Protein AF-0000000078981930 (afdb_homodimer)

Radius of gyration: 16.52 Å; Cα contacts (8 Å, |Δi|>4): 413; chains: 2; bounding box: 34×45×38 Å

pLDDT: mean 97.03, std 2.25, range [87.69, 98.94]

Secondary structure (DSSP, 8-state):
-EEEEEEEEPTT-HHHHHHHHHHHHHHHHTSGGGEEEEEEEEETTEEEEEEEEEE-S-HHHHHHHH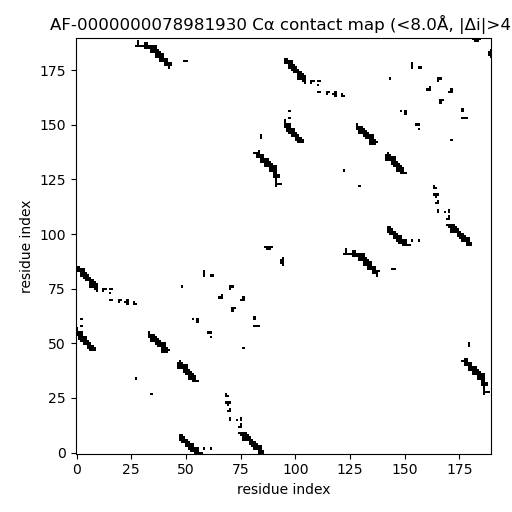HHSTTGGGT-EEEEEEEEE---EETTEE-/-EEEEEEEEPTT-HHHHHHHHHHHHHHHHHSGGGEEEEEEEEETTEEEEEEEEEE-S-HHHHHHHHHHSTTGGGT-EEEEEEEEE---EETTEE-

Sequence (190 aa):
MLFCVTFQDNPGKEHLRQRHMAEHLAFLATQGAAIRGAGPLFEGAQGRGGMWLIEAGTRADVQALVEQDPFWPTGLRKEVTILEWRQVFCDGQPLMLFCVTFQDNPGKEHLRQRHMAEHLAFLATQGAAIRGAGPLFEGAQGRGGMWLIEAGTRADVQALVEQDPFWPTGLRKEVTILEWRQVFCDGQPL

Solvent-accessible surface area (backbone atoms only — not comparable to full-atom values): 9830 Å² total; per-residue (Å²): 89,41,27,46,33,41,37,34,46,35,86,90,36,63,67,54,50,70,73,40,42,69,56,33,52,53,52,53,51,69,55,31,64,36,34,50,28,30,30,44,26,23,57,84,93,40,76,42,35,30,38,36,32,35,52,37,94,43,71,66,57,50,52,53,54,53,65,66,37,63,53,50,85,72,60,32,54,64,44,77,45,78,28,41,38,54,71,43,33,44,51,28,33,77,109,90,40,28,44,34,40,37,34,44,35,87,91,36,64,67,53,51,71,73,41,41,68,59,33,52,54,52,54,51,70,56,31,62,37,34,49,28,30,29,44,26,22,57,83,92,41,76,43,35,30,39,35,33,35,52,38,91,44,70,68,57,50,51,54,54,54,64,65,37,64,53,49,84,71,61,31,55,64,44,76,45,79,29,40,36,54,70,43,32,44,51,26,33,77,109

Structure (mmCIF, N/CA/C/O backbone):
data_AF-0000000078981930-model_v1
#
loop_
_entity.id
_entity.type
_entity.pdbx_description
1 polymer 'YCII-related domain protein'
#
loop_
_atom_site.group_PDB
_atom_site.id
_atom_site.type_symbol
_atom_site.label_atom_id
_atom_site.label_alt_id
_atom_site.label_comp_id
_atom_site.label_asym_id
_atom_site.label_entity_id
_atom_site.label_seq_id
_atom_site.pdbx_PDB_ins_code
_atom_site.Cartn_x
_atom_site.Cartn_y
_atom_site.Cartn_z
_atom_site.occupancy
_atom_site.B_iso_or_equiv
_atom_site.auth_seq_id
_atom_site.auth_comp_id
_atom_site.auth_asym_id
_atom_site.auth_atom_id
_atom_site.pdbx_PDB_model_num
ATOM 1 N N . MET A 1 1 ? 13.758 3.756 -7.363 1 96.69 1 MET A N 1
ATOM 2 C CA . MET A 1 1 ? 12.945 2.695 -6.777 1 96.69 1 MET A CA 1
ATOM 3 C C . MET A 1 1 ? 11.633 3.254 -6.238 1 96.69 1 MET A C 1
ATOM 5 O O . MET A 1 1 ? 11.578 4.406 -5.801 1 96.69 1 MET A O 1
ATOM 9 N N . LEU A 1 2 ? 10.57 2.467 -6.43 1 98.31 2 LEU A N 1
ATOM 10 C CA . LEU A 1 2 ? 9.266 2.85 -5.898 1 98.31 2 LEU A CA 1
ATOM 11 C C . LEU A 1 2 ? 9 2.162 -4.562 1 98.31 2 LEU A C 1
ATOM 13 O O . LEU A 1 2 ? 9.203 0.954 -4.434 1 98.31 2 LEU A O 1
ATOM 17 N N . PHE A 1 3 ? 8.578 2.926 -3.561 1 98.88 3 PHE A N 1
ATOM 18 C CA . PHE A 1 3 ? 8.312 2.395 -2.229 1 98.88 3 PHE A CA 1
ATOM 19 C C . PHE A 1 3 ? 6.84 2.523 -1.874 1 98.88 3 PHE A C 1
ATOM 21 O O . PHE A 1 3 ? 6.211 3.541 -2.176 1 98.88 3 PHE A O 1
ATOM 28 N N . CYS A 1 4 ? 6.289 1.511 -1.296 1 98.94 4 CYS A N 1
ATOM 29 C CA . CYS A 1 4 ? 5.016 1.564 -0.585 1 98.94 4 CYS A CA 1
ATOM 30 C C . CYS A 1 4 ? 5.23 1.886 0.89 1 98.94 4 CYS A C 1
ATOM 32 O O . CYS A 1 4 ? 5.832 1.099 1.62 1 98.94 4 CYS A O 1
ATOM 34 N N . VAL A 1 5 ? 4.773 2.992 1.31 1 98.88 5 VAL A N 1
ATOM 35 C CA . VAL A 1 5 ? 4.867 3.441 2.695 1 98.88 5 VAL A CA 1
ATOM 36 C C . VAL A 1 5 ? 3.479 3.438 3.334 1 98.88 5 VAL A C 1
ATOM 38 O O . VAL A 1 5 ? 2.582 4.16 2.893 1 98.88 5 VAL A O 1
ATOM 41 N N . THR A 1 6 ? 3.295 2.674 4.379 1 98.81 6 THR A N 1
ATOM 42 C CA . THR A 1 6 ? 2.008 2.658 5.066 1 98.81 6 THR A CA 1
ATOM 43 C C . THR A 1 6 ? 2.16 3.127 6.512 1 98.81 6 THR A C 1
ATOM 45 O O . THR A 1 6 ? 3.137 2.781 7.18 1 98.81 6 THR A O 1
ATOM 48 N N . PHE A 1 7 ? 1.22 3.912 6.879 1 98.75 7 PHE A N 1
ATOM 49 C CA . PHE A 1 7 ? 1.15 4.43 8.242 1 98.75 7 PHE A CA 1
ATOM 50 C C . PHE A 1 7 ? -0.047 3.844 8.984 1 98.75 7 PHE A C 1
ATOM 52 O O . PHE A 1 7 ? -1.145 3.76 8.43 1 98.75 7 PHE A O 1
ATOM 59 N N . GLN A 1 8 ? 0.216 3.424 10.156 1 98.38 8 GLN A N 1
ATOM 60 C CA . GLN A 1 8 ? -0.851 3.143 11.117 1 98.38 8 GLN A CA 1
ATOM 61 C C . GLN A 1 8 ? -0.919 4.219 12.195 1 98.38 8 GLN A C 1
ATOM 63 O O . GLN A 1 8 ? 0.098 4.562 12.797 1 98.38 8 GLN A O 1
ATOM 68 N N . ASP A 1 9 ? -2.146 4.684 12.398 1 98.31 9 ASP A N 1
ATOM 69 C CA . ASP A 1 9 ? -2.301 5.746 13.383 1 98.31 9 ASP A CA 1
ATOM 70 C C . ASP A 1 9 ? -2.648 5.172 14.758 1 98.31 9 ASP A C 1
ATOM 72 O O . ASP A 1 9 ? -3.188 4.066 14.859 1 98.31 9 ASP A O 1
ATOM 76 N N . ASN A 1 10 ? -2.312 5.953 15.805 1 97.75 10 ASN A N 1
ATOM 77 C CA . ASN A 1 10 ? -2.723 5.625 17.172 1 97.75 10 ASN A CA 1
ATOM 78 C C . ASN A 1 10 ? -4.215 5.863 17.375 1 97.75 10 ASN A C 1
ATOM 80 O O . ASN A 1 10 ? -4.715 6.961 17.125 1 97.75 10 ASN A O 1
ATOM 84 N N . PRO A 1 11 ? -4.848 4.762 17.844 1 94.5 11 PRO A N 1
ATOM 85 C CA . PRO A 1 11 ? -6.266 4.98 18.156 1 94.5 11 PRO A CA 1
ATOM 86 C C . PRO A 1 11 ? -6.484 6.094 19.172 1 94.5 11 PRO A C 1
ATOM 88 O O . PRO A 1 11 ? -5.699 6.234 20.109 1 94.5 11 PRO A O 1
ATOM 91 N N . GLY A 1 12 ? -7.43 6.941 18.969 1 94.06 12 GLY A N 1
ATOM 92 C CA . GLY A 1 12 ? -7.785 7.977 19.922 1 94.06 12 GLY A CA 1
ATOM 93 C C . GLY A 1 12 ? -7.055 9.289 19.688 1 94.06 12 GLY A C 1
ATOM 94 O O . GLY A 1 12 ? -7.258 10.258 20.422 1 94.06 12 GLY A O 1
ATOM 95 N N . LYS A 1 13 ? -6.18 9.297 18.719 1 96.69 13 LYS A N 1
ATOM 96 C CA . LYS A 1 13 ? -5.383 10.5 18.484 1 96.69 13 LYS A CA 1
ATOM 97 C C . LYS A 1 13 ? -5.855 11.234 17.234 1 96.69 13 LYS A C 1
ATOM 99 O O . LYS A 1 13 ? -5.09 11.969 16.609 1 96.69 13 LYS A O 1
ATOM 104 N N . GLU A 1 14 ? -7.16 11.047 16.844 1 94.19 14 GLU A N 1
ATOM 105 C CA . GLU A 1 14 ? -7.734 11.648 15.641 1 94.19 14 GLU A CA 1
ATOM 106 C C . GLU A 1 14 ? -7.68 13.172 15.711 1 94.19 14 GLU A C 1
ATOM 108 O O . GLU A 1 14 ? -7.559 13.844 14.68 1 94.19 14 GLU A O 1
ATOM 113 N N . HIS A 1 15 ? -7.73 13.695 16.859 1 96.94 15 HIS A N 1
ATOM 114 C CA . HIS A 1 15 ? -7.707 15.141 17.031 1 96.94 15 HIS A CA 1
ATOM 115 C C . HIS A 1 15 ? -6.391 15.734 16.547 1 96.94 15 HIS A C 1
ATOM 117 O O . HIS A 1 15 ? -6.355 16.891 16.094 1 96.94 15 HIS A O 1
ATOM 123 N N . LEU A 1 16 ? -5.266 15.023 16.625 1 97.69 16 LEU A N 1
ATOM 124 C CA . LEU A 1 16 ? -3.973 15.484 16.141 1 97.69 16 LEU A CA 1
ATOM 125 C C . LEU A 1 16 ? -3.98 15.625 14.617 1 97.69 16 LEU A C 1
ATOM 127 O O . LEU A 1 16 ? -3.32 16.5 14.07 1 97.69 16 LEU A O 1
ATOM 131 N N . ARG A 1 17 ? -4.641 14.75 13.93 1 96.56 17 ARG A N 1
ATOM 132 C CA . ARG A 1 17 ? -4.793 14.867 12.484 1 96.56 17 ARG A CA 1
ATOM 133 C C . ARG A 1 17 ? -5.465 16.188 12.109 1 96.56 17 ARG A C 1
ATOM 135 O O . ARG A 1 17 ? -4.992 16.906 11.227 1 96.56 17 ARG A O 1
ATOM 142 N N . GLN A 1 18 ? -6.574 16.516 12.781 1 94.44 18 GLN A N 1
ATOM 143 C CA . GLN A 1 18 ? -7.316 17.734 12.492 1 94.44 18 GLN A CA 1
ATOM 144 C C . GLN A 1 18 ? -6.453 18.969 12.727 1 94.44 18 GLN A C 1
ATOM 146 O O . GLN A 1 18 ? -6.492 19.922 11.938 1 94.44 18 GLN A O 1
ATOM 151 N N . ARG A 1 19 ? -5.672 18.875 13.695 1 97.75 19 ARG A N 1
ATOM 152 C CA . ARG A 1 19 ? -4.855 20.016 14.109 1 97.75 19 ARG A CA 1
ATOM 153 C C . ARG A 1 19 ? -3.734 20.266 13.109 1 97.75 19 ARG A C 1
ATOM 155 O O . ARG A 1 19 ? -3.361 21.422 12.875 1 97.75 19 ARG A O 1
ATOM 162 N N . HIS A 1 20 ? -3.166 19.219 12.539 1 98.31 20 HIS A N 1
ATOM 163 C CA . HIS A 1 20 ? -1.927 19.359 11.781 1 98.31 20 HIS A CA 1
ATOM 164 C C . HIS A 1 20 ? -2.143 19.062 10.305 1 98.31 20 HIS A C 1
ATOM 166 O O . HIS A 1 20 ? -1.181 18.969 9.539 1 98.31 20 HIS A O 1
ATOM 172 N N . MET A 1 21 ? -3.395 18.953 9.859 1 97.75 21 MET A N 1
ATOM 173 C CA . MET A 1 21 ? -3.723 18.531 8.5 1 97.75 21 MET A CA 1
ATOM 174 C C . MET A 1 21 ? -3.203 19.547 7.484 1 97.75 21 MET A C 1
ATOM 176 O O . MET A 1 21 ? -2.58 19.172 6.492 1 97.75 21 MET A O 1
ATOM 180 N N . ALA A 1 22 ? -3.434 20.844 7.777 1 97.81 22 ALA A N 1
ATOM 181 C CA . ALA A 1 22 ? -3.023 21.875 6.828 1 97.81 22 ALA A CA 1
ATOM 182 C C . ALA A 1 22 ? -1.518 21.828 6.59 1 97.81 22 ALA A C 1
ATOM 184 O O . ALA A 1 22 ? -1.063 21.906 5.445 1 97.81 22 ALA A O 1
ATOM 185 N N . GLU A 1 23 ? -0.711 21.703 7.613 1 98.25 23 GLU A N 1
ATOM 186 C CA . GLU A 1 23 ? 0.743 21.625 7.508 1 98.25 23 GLU A CA 1
ATOM 187 C C . GLU A 1 23 ? 1.18 20.344 6.793 1 98.25 23 GLU A C 1
ATOM 189 O O . GLU A 1 23 ? 2.127 20.359 6.004 1 98.25 23 GLU A O 1
ATOM 194 N N . HIS A 1 24 ? 0.539 19.266 7.109 1 98 24 HIS A N 1
ATOM 195 C CA . HIS A 1 24 ? 0.805 17.984 6.469 1 98 24 HIS A CA 1
ATOM 196 C C . HIS A 1 24 ? 0.594 18.062 4.961 1 98 24 HIS A C 1
ATOM 198 O O . HIS A 1 24 ? 1.467 17.672 4.184 1 98 24 HIS A O 1
ATOM 204 N N . LEU A 1 25 ? -0.54 18.656 4.574 1 96.81 25 LEU A N 1
ATOM 205 C CA . LEU A 1 25 ? -0.867 18.766 3.156 1 96.81 25 LEU A CA 1
ATOM 206 C C . LEU A 1 25 ? 0.091 19.719 2.447 1 96.81 25 LEU A C 1
ATOM 208 O O . LEU A 1 25 ? 0.511 19.469 1.318 1 96.81 25 LEU A O 1
ATOM 212 N N . ALA A 1 26 ? 0.412 20.812 3.07 1 96.44 26 ALA A N 1
ATOM 213 C CA . ALA A 1 26 ? 1.373 21.766 2.508 1 96.44 26 ALA A CA 1
ATOM 214 C C . ALA A 1 26 ? 2.732 21.094 2.299 1 96.44 26 ALA A C 1
ATOM 216 O O . ALA A 1 26 ? 3.367 21.281 1.259 1 96.44 26 ALA A O 1
ATOM 217 N N . PHE A 1 27 ? 3.135 20.344 3.314 1 96.94 27 PHE A N 1
ATOM 218 C CA . PHE A 1 27 ? 4.391 19.609 3.236 1 96.94 27 PHE A CA 1
ATOM 219 C C . PHE A 1 27 ? 4.398 18.672 2.035 1 96.94 27 PHE A C 1
ATOM 221 O O . PHE A 1 27 ? 5.34 18.688 1.238 1 96.94 27 PHE A O 1
ATOM 228 N N . LEU A 1 28 ? 3.311 17.875 1.826 1 96.62 28 LEU A N 1
ATOM 229 C CA . LEU A 1 28 ? 3.223 16.938 0.721 1 96.62 28 LEU A CA 1
ATOM 230 C C . LEU A 1 28 ? 3.309 17.656 -0.621 1 96.62 28 LEU A C 1
ATOM 232 O O . LEU A 1 28 ? 3.943 17.156 -1.556 1 96.62 28 LEU A O 1
ATOM 236 N N . ALA A 1 29 ? 2.773 18.828 -0.655 1 94.19 29 ALA A N 1
ATOM 237 C CA . ALA A 1 29 ? 2.75 19.594 -1.897 1 94.19 29 ALA A CA 1
ATOM 238 C C . ALA A 1 29 ? 4.152 20.047 -2.283 1 94.19 29 ALA A C 1
ATOM 240 O O . ALA A 1 29 ? 4.418 20.344 -3.451 1 94.19 29 ALA A O 1
ATOM 241 N N . THR A 1 30 ? 5.082 20.078 -1.372 1 95.25 30 THR A N 1
ATOM 242 C CA . THR A 1 30 ? 6.426 20.578 -1.637 1 95.25 30 THR A CA 1
ATOM 243 C C . THR A 1 30 ? 7.312 19.469 -2.199 1 95.25 30 THR A C 1
ATOM 245 O O . THR A 1 30 ? 8.398 19.75 -2.713 1 95.25 30 THR A O 1
ATOM 248 N N . GLN A 1 31 ? 6.949 18.203 -2.146 1 94.94 31 GLN A N 1
ATOM 249 C CA . GLN A 1 31 ? 7.805 17.062 -2.471 1 94.94 31 GLN A CA 1
ATOM 250 C C . GLN A 1 31 ? 7.82 16.797 -3.973 1 94.94 31 GLN A C 1
ATOM 252 O O . GLN A 1 31 ? 8.672 16.062 -4.469 1 94.94 31 GLN A O 1
ATOM 257 N N . GLY A 1 32 ? 6.922 17.344 -4.668 1 91.56 32 GLY A N 1
ATOM 258 C CA . GLY A 1 32 ? 6.871 17.203 -6.117 1 91.56 32 GLY A CA 1
ATOM 259 C C . GLY A 1 32 ? 6.598 15.789 -6.582 1 91.56 32 GLY A C 1
ATOM 260 O O . GLY A 1 32 ? 5.805 15.07 -5.965 1 91.56 32 GLY A O 1
ATOM 261 N N . ALA A 1 33 ? 7.309 15.469 -7.633 1 88.69 33 ALA A N 1
ATOM 262 C CA . ALA A 1 33 ? 6.961 14.227 -8.32 1 88.69 33 ALA A CA 1
ATOM 263 C C . ALA A 1 33 ? 7.535 13.016 -7.594 1 88.69 33 ALA A C 1
ATOM 265 O O . ALA A 1 33 ? 7.258 11.875 -7.965 1 88.69 33 ALA A O 1
ATOM 266 N N . ALA A 1 34 ? 8.289 13.234 -6.547 1 92.69 34 ALA A N 1
ATOM 267 C CA . ALA A 1 34 ? 8.758 12.109 -5.734 1 92.69 34 ALA A CA 1
ATOM 268 C C . ALA A 1 34 ? 7.594 11.383 -5.07 1 92.69 34 ALA A C 1
ATOM 270 O O . ALA A 1 34 ? 7.652 10.172 -4.859 1 92.69 34 ALA A O 1
ATOM 271 N N . ILE A 1 35 ? 6.574 12.086 -4.754 1 95.62 35 ILE A N 1
ATOM 272 C CA . ILE A 1 35 ? 5.344 11.492 -4.242 1 95.62 35 ILE A CA 1
ATOM 273 C C . ILE A 1 35 ? 4.441 11.094 -5.41 1 95.62 35 ILE A C 1
ATOM 275 O O . ILE A 1 35 ? 3.66 11.906 -5.906 1 95.62 35 ILE A O 1
ATOM 279 N N . ARG A 1 36 ? 4.543 9.891 -5.715 1 97.25 36 ARG A N 1
ATOM 280 C CA . ARG A 1 36 ? 3.754 9.391 -6.832 1 97.25 36 ARG A CA 1
ATOM 281 C C . ARG A 1 36 ? 2.279 9.281 -6.457 1 97.25 36 ARG A C 1
ATOM 283 O O . ARG A 1 36 ? 1.404 9.406 -7.32 1 97.25 36 ARG A O 1
ATOM 290 N N . GLY A 1 37 ? 1.95 9.102 -5.195 1 97.94 37 GLY A N 1
ATOM 291 C CA . GLY A 1 37 ? 0.614 9.055 -4.625 1 97.94 37 GLY A CA 1
ATOM 292 C C . GLY A 1 37 ? 0.609 9.164 -3.109 1 97.94 37 GLY A C 1
ATOM 293 O O . GLY A 1 37 ? 1.533 8.688 -2.447 1 97.94 37 GLY A O 1
ATOM 294 N N . ALA A 1 38 ? -0.392 9.75 -2.582 1 98.56 38 ALA A N 1
ATOM 295 C CA . ALA A 1 38 ? -0.559 9.836 -1.134 1 98.56 38 ALA A CA 1
ATOM 296 C C . ALA A 1 38 ? -2.031 9.977 -0.76 1 98.56 38 ALA A C 1
ATOM 298 O O . ALA A 1 38 ? -2.803 10.609 -1.48 1 98.56 38 ALA A O 1
ATOM 299 N N . GLY A 1 39 ? -2.404 9.461 0.331 1 98.5 39 GLY A N 1
ATOM 300 C CA . GLY A 1 39 ? -3.762 9.602 0.836 1 98.5 39 GLY A CA 1
ATOM 301 C C . GLY A 1 39 ? -4.035 8.742 2.059 1 98.5 39 GLY A C 1
ATOM 302 O O . GLY A 1 39 ? -3.221 7.895 2.422 1 98.5 39 GLY A O 1
ATOM 303 N N . PRO A 1 40 ? -5.137 8.992 2.695 1 98.62 40 PRO A N 1
ATOM 304 C CA . PRO A 1 40 ? -5.504 8.242 3.9 1 98.62 40 PRO A CA 1
ATOM 305 C C .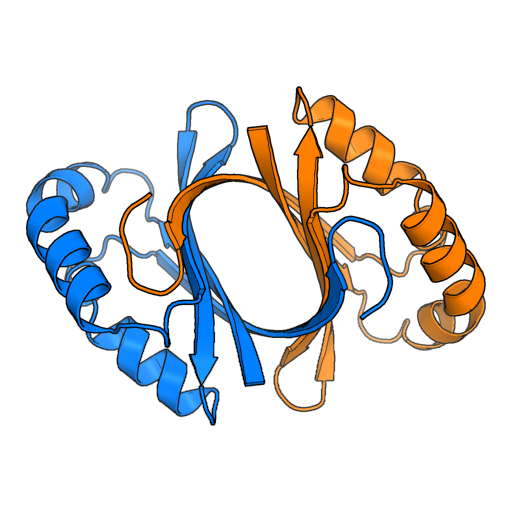 PRO A 1 40 ? -5.988 6.832 3.59 1 98.62 40 PRO A C 1
ATOM 307 O O . PRO A 1 40 ? -6.414 6.555 2.465 1 98.62 40 PRO A O 1
ATOM 310 N N . LEU A 1 41 ? -5.879 5.941 4.602 1 98.69 41 LEU A N 1
ATOM 311 C CA . LEU A 1 41 ? -6.371 4.57 4.566 1 98.69 41 LEU A CA 1
ATOM 312 C C . LEU A 1 41 ? -7.547 4.387 5.52 1 98.69 41 LEU A C 1
ATOM 314 O O . LEU A 1 41 ? -7.535 4.914 6.633 1 98.69 41 LEU A O 1
ATOM 318 N N . PHE A 1 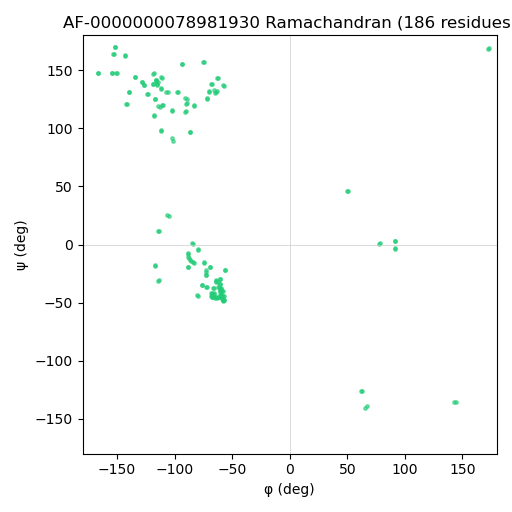42 ? -8.469 3.559 5.059 1 98.19 42 PHE A N 1
ATOM 319 C CA . PHE A 1 42 ? -9.664 3.318 5.859 1 98.19 42 PHE A CA 1
ATOM 320 C C . PHE A 1 42 ? -9.984 1.829 5.922 1 98.19 42 PHE A C 1
ATOM 322 O O . PHE A 1 42 ? -9.805 1.108 4.938 1 98.19 42 PHE A O 1
ATOM 329 N N . GLU A 1 43 ? -10.492 1.354 7.062 1 96.69 43 GLU A N 1
ATOM 330 C CA . GLU A 1 43 ? -11.211 0.098 7.25 1 96.69 43 GLU A CA 1
ATOM 331 C C . GLU A 1 43 ? -12.68 0.346 7.574 1 96.69 43 GLU A C 1
ATOM 333 O O . GLU A 1 43 ? -13.031 0.609 8.727 1 96.69 43 GLU A O 1
ATOM 338 N N . GLY A 1 44 ? -13.461 0.218 6.492 1 93.81 44 GLY A N 1
ATOM 339 C CA . GLY A 1 44 ? -14.797 0.765 6.641 1 93.81 44 GLY A CA 1
ATOM 340 C C . GLY A 1 44 ? -14.805 2.26 6.902 1 93.81 44 GLY A C 1
ATOM 341 O O . GLY A 1 44 ? -14.203 3.029 6.156 1 93.81 44 GLY A O 1
ATOM 342 N N . ALA A 1 45 ? -15.484 2.703 8 1 94 45 ALA A N 1
ATOM 343 C CA . ALA A 1 45 ? -15.578 4.121 8.336 1 94 45 ALA A CA 1
ATOM 344 C C . ALA A 1 45 ? -14.406 4.562 9.195 1 94 45 ALA A C 1
ATOM 346 O O . ALA A 1 45 ? -14.211 5.758 9.438 1 94 45 ALA A O 1
ATOM 347 N N . GLN A 1 46 ? -13.68 3.594 9.586 1 95.12 46 GLN A N 1
ATOM 348 C CA . GLN A 1 46 ? -12.602 3.904 10.516 1 95.12 46 GLN A CA 1
ATOM 349 C C . GLN A 1 46 ? -11.312 4.254 9.781 1 95.12 46 GLN A C 1
ATOM 351 O O . GLN A 1 46 ? -10.805 3.451 8.992 1 95.12 46 GLN A O 1
ATOM 356 N N . GLY A 1 47 ? -10.773 5.406 10.094 1 97.12 47 GLY A N 1
ATOM 357 C CA . GLY A 1 47 ? -9.445 5.742 9.609 1 97.12 47 GLY A CA 1
ATOM 358 C C . GLY A 1 47 ? -8.352 4.879 10.211 1 97.12 47 GLY A C 1
ATOM 359 O O . GLY A 1 47 ? -8.359 4.613 11.414 1 97.12 47 GLY A O 1
ATOM 360 N N . ARG A 1 48 ? -7.441 4.48 9.391 1 97.44 48 ARG A N 1
ATOM 361 C CA . ARG A 1 48 ? -6.406 3.574 9.875 1 97.44 48 ARG A CA 1
ATOM 362 C C . ARG A 1 48 ? -5.027 4.219 9.789 1 97.44 48 ARG A C 1
ATOM 364 O O . ARG A 1 48 ? -4.074 3.74 10.406 1 97.44 48 ARG A O 1
ATOM 371 N N . GLY A 1 49 ? -4.875 5.285 9.008 1 98.19 49 GLY A N 1
ATOM 372 C CA . GLY A 1 49 ? -3.596 5.91 8.703 1 98.19 49 GLY A CA 1
ATOM 373 C C . GLY A 1 49 ? -3.502 6.418 7.273 1 98.19 49 GLY A C 1
ATOM 374 O O . GLY A 1 49 ? -4.398 7.121 6.801 1 98.19 49 GLY A O 1
ATOM 375 N N . GLY A 1 50 ? -2.367 6.137 6.668 1 98.69 50 GLY A N 1
ATOM 376 C CA . GLY A 1 50 ? -2.16 6.609 5.305 1 98.69 50 GLY A CA 1
ATOM 377 C C . GLY A 1 50 ? -1.221 5.727 4.504 1 98.69 50 GLY A C 1
ATOM 378 O O . GLY A 1 50 ? -0.632 4.789 5.043 1 98.69 50 GLY A O 1
ATOM 379 N N . MET A 1 51 ? -1.197 6.016 3.297 1 98.88 51 MET A N 1
ATOM 380 C CA . MET A 1 51 ? -0.278 5.336 2.387 1 98.88 51 MET A CA 1
ATOM 381 C C . MET A 1 51 ? 0.319 6.316 1.385 1 98.88 51 MET A C 1
ATOM 383 O O . MET A 1 51 ? -0.39 7.168 0.843 1 98.88 51 MET A O 1
ATOM 387 N N . TRP A 1 52 ? 1.626 6.242 1.264 1 98.75 52 TRP A N 1
ATOM 388 C CA . TRP A 1 52 ? 2.342 6.973 0.224 1 98.75 52 TRP A CA 1
ATOM 389 C C . TRP A 1 52 ? 3.018 6.016 -0.75 1 98.75 52 TRP A C 1
ATOM 391 O O . TRP A 1 52 ? 3.469 4.938 -0.357 1 98.75 52 TRP A O 1
ATOM 401 N N . LEU A 1 53 ? 3.018 6.32 -1.97 1 98.75 53 LEU A N 1
ATOM 402 C C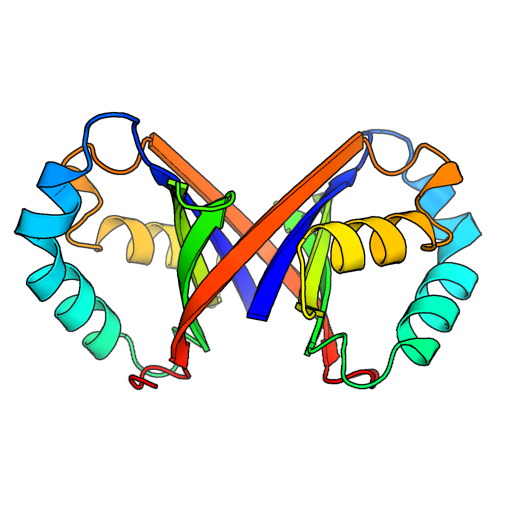A . LEU A 1 53 ? 3.918 5.789 -2.986 1 98.75 53 LEU A CA 1
ATOM 403 C C . LEU A 1 53 ? 5.02 6.793 -3.311 1 98.75 53 LEU A C 1
ATOM 405 O O . LEU A 1 53 ? 4.75 7.867 -3.85 1 98.75 53 LEU A O 1
ATOM 409 N N . ILE A 1 54 ? 6.242 6.367 -2.982 1 98.5 54 ILE A N 1
ATOM 410 C CA . ILE A 1 54 ? 7.34 7.324 -3.062 1 98.5 54 ILE A CA 1
ATOM 411 C C . ILE A 1 54 ? 8.438 6.781 -3.977 1 98.5 54 ILE A C 1
ATOM 413 O O . ILE A 1 54 ? 8.867 5.637 -3.822 1 98.5 54 ILE A O 1
ATOM 417 N N . GLU A 1 55 ? 8.867 7.559 -4.914 1 97.88 55 GLU A N 1
ATOM 418 C CA . GLU A 1 55 ? 10.062 7.273 -5.691 1 97.88 55 GLU A CA 1
ATOM 419 C C . GLU A 1 55 ? 11.305 7.859 -5.027 1 97.88 55 GLU A C 1
ATOM 421 O O . GLU A 1 55 ? 11.375 9.062 -4.777 1 97.88 55 GLU A O 1
ATOM 426 N N . ALA A 1 56 ? 12.273 7.043 -4.707 1 97.88 56 ALA A N 1
ATOM 427 C CA . ALA A 1 56 ? 13.5 7.477 -4.035 1 97.88 56 ALA A CA 1
ATOM 428 C C . ALA A 1 56 ? 14.664 6.547 -4.363 1 97.88 56 ALA A C 1
ATOM 430 O O . ALA A 1 56 ? 14.461 5.441 -4.871 1 97.88 56 ALA A O 1
ATOM 431 N N . GLY A 1 57 ? 15.859 7.012 -4.09 1 97.62 57 GLY A N 1
ATOM 432 C CA . GLY A 1 57 ? 17.047 6.219 -4.359 1 97.62 57 GLY A CA 1
ATOM 433 C C . GLY A 1 57 ? 17.266 5.117 -3.338 1 97.62 57 GLY A C 1
ATOM 434 O O . GLY A 1 57 ? 17.812 4.062 -3.666 1 97.62 57 GLY A O 1
ATOM 435 N N . THR A 1 58 ? 16.906 5.398 -2.051 1 97.75 58 THR A N 1
ATOM 436 C CA . THR A 1 58 ? 17.125 4.434 -0.982 1 97.75 58 THR A CA 1
ATOM 437 C C . THR A 1 58 ? 15.984 4.461 0.023 1 97.75 58 THR A C 1
ATOM 439 O O . THR A 1 58 ? 15.219 5.426 0.068 1 97.75 58 THR A O 1
ATOM 442 N N . ARG A 1 59 ? 15.945 3.393 0.792 1 98 59 ARG A N 1
ATOM 443 C CA . ARG A 1 59 ? 15 3.357 1.897 1 98 59 ARG A CA 1
ATOM 444 C C . ARG A 1 59 ? 15.258 4.488 2.885 1 98 59 ARG A C 1
ATOM 446 O O . ARG A 1 59 ? 14.32 5.051 3.457 1 98 59 ARG A O 1
ATOM 453 N N . ALA A 1 60 ? 16.547 4.746 3.119 1 98.19 60 ALA A N 1
ATOM 454 C CA . ALA A 1 60 ? 16.938 5.809 4.043 1 98.19 60 ALA A CA 1
ATOM 455 C C . ALA A 1 60 ? 16.391 7.156 3.584 1 98.19 60 ALA A C 1
ATOM 457 O O . ALA A 1 60 ? 15.984 7.98 4.406 1 98.19 60 ALA A O 1
ATOM 458 N N . ASP A 1 61 ? 16.375 7.422 2.285 1 98.06 61 ASP A N 1
ATOM 459 C CA . ASP A 1 61 ? 15.789 8.648 1.741 1 98.06 61 ASP A CA 1
ATOM 460 C C . ASP A 1 61 ? 14.305 8.75 2.09 1 98.06 61 ASP A C 1
ATOM 462 O O . ASP A 1 61 ? 13.82 9.82 2.461 1 98.06 61 ASP A O 1
ATOM 466 N N . VAL A 1 62 ? 13.578 7.668 2.02 1 98.5 62 VAL A N 1
ATOM 467 C CA . VAL A 1 62 ? 12.148 7.629 2.322 1 98.5 62 VAL A CA 1
ATOM 468 C C . VAL A 1 62 ? 11.93 7.875 3.812 1 98.5 62 VAL A C 1
ATOM 470 O O . VAL A 1 62 ? 11.055 8.656 4.195 1 98.5 62 VAL A O 1
ATOM 473 N N . GLN A 1 63 ? 12.734 7.215 4.605 1 98.31 63 GLN A N 1
ATOM 474 C CA . GLN A 1 63 ? 12.633 7.414 6.047 1 98.31 63 GLN A CA 1
ATOM 475 C C . GLN A 1 63 ? 12.828 8.883 6.418 1 98.31 63 GLN A C 1
ATOM 477 O O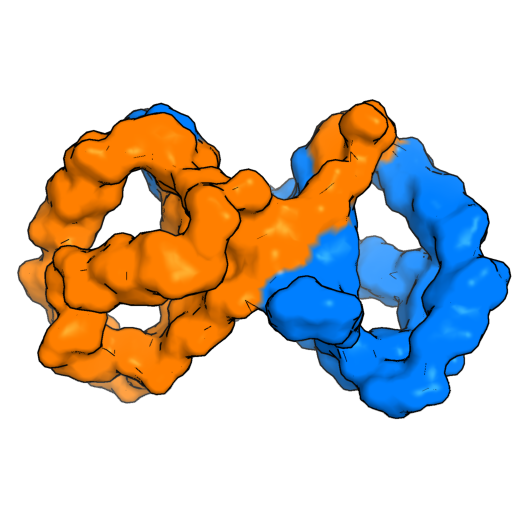 . GLN A 1 63 ? 12.086 9.422 7.242 1 98.31 63 GLN A O 1
ATOM 482 N N . ALA A 1 64 ? 13.828 9.484 5.797 1 98 64 ALA A N 1
ATOM 483 C CA . ALA A 1 64 ? 14.094 10.898 6.059 1 98 64 ALA A CA 1
ATOM 484 C C . ALA A 1 64 ? 12.891 11.75 5.684 1 98 64 ALA A C 1
ATOM 486 O O . ALA A 1 64 ? 12.516 12.672 6.422 1 98 64 ALA A O 1
ATOM 487 N N . LEU A 1 65 ? 12.297 11.477 4.582 1 97.81 65 LEU A N 1
ATOM 488 C CA . LEU A 1 65 ? 11.117 12.203 4.133 1 97.81 65 LEU A CA 1
ATOM 489 C C . LEU A 1 65 ? 9.961 12.016 5.117 1 97.81 65 LEU A C 1
ATOM 491 O O . LEU A 1 65 ? 9.289 12.984 5.48 1 97.81 65 LEU A O 1
ATOM 495 N N . VAL A 1 66 ? 9.703 10.812 5.582 1 98.31 66 VAL A N 1
ATOM 496 C CA . VAL A 1 66 ? 8.641 10.484 6.527 1 98.31 66 VAL A CA 1
ATOM 497 C C . VAL A 1 66 ? 8.82 11.289 7.809 1 98.31 66 VAL A C 1
ATOM 499 O O . VAL A 1 66 ? 7.852 11.836 8.344 1 98.31 66 VAL A O 1
ATOM 502 N N . GLU A 1 67 ? 10.055 11.391 8.188 1 98.12 67 GLU A N 1
ATOM 503 C CA . GLU A 1 67 ? 10.344 12.039 9.461 1 98.12 67 GLU A CA 1
ATOM 504 C C . GLU A 1 67 ? 10.18 13.555 9.359 1 98.12 67 GLU A C 1
ATOM 506 O O . GLU A 1 67 ? 10.109 14.25 10.383 1 98.12 67 GLU A O 1
ATOM 511 N N . GLN A 1 68 ? 10.133 14.055 8.188 1 97.88 68 GLN A N 1
ATOM 512 C CA . GLN A 1 68 ? 9.953 15.484 7.973 1 97.88 68 GLN A CA 1
ATOM 513 C C . GLN A 1 68 ? 8.469 15.852 7.926 1 97.88 68 GLN A C 1
ATOM 515 O O . GLN A 1 68 ? 8.117 17.031 7.973 1 97.88 68 GLN A O 1
ATOM 520 N N . ASP A 1 69 ? 7.559 14.867 7.836 1 98.12 69 ASP A N 1
ATOM 521 C CA . ASP A 1 69 ? 6.117 15.094 7.816 1 98.12 69 ASP A CA 1
ATOM 522 C C . ASP A 1 69 ? 5.641 15.711 9.133 1 98.12 69 ASP A C 1
ATOM 524 O O . ASP A 1 69 ? 5.895 15.164 10.211 1 98.12 69 ASP A O 1
ATOM 528 N N . PRO A 1 70 ? 4.871 16.766 9.055 1 98.56 70 PRO A N 1
ATOM 529 C CA . PRO A 1 70 ? 4.363 17.438 10.25 1 98.56 70 PRO A CA 1
ATOM 530 C C . PRO A 1 70 ? 3.59 16.5 11.172 1 98.56 70 PRO A C 1
ATOM 532 O O . PRO A 1 70 ? 3.463 16.766 12.367 1 98.56 70 PRO A O 1
ATOM 535 N N . PHE A 1 71 ? 3.039 15.367 10.727 1 98.69 71 PHE A N 1
ATOM 536 C CA . PHE A 1 71 ? 2.342 14.383 11.547 1 98.69 71 PHE A CA 1
ATOM 537 C C . PHE A 1 71 ? 3.326 13.594 12.398 1 98.69 71 PHE A C 1
ATOM 539 O O . PHE A 1 71 ? 2.957 13.062 13.453 1 98.69 71 PHE A O 1
ATOM 546 N N . TRP A 1 72 ? 4.57 13.508 12.055 1 98.19 72 TRP A N 1
ATOM 547 C CA . TRP A 1 72 ? 5.516 12.523 12.578 1 98.19 72 TRP A CA 1
ATOM 548 C C . TRP A 1 72 ? 5.809 12.789 14.055 1 98.19 72 TRP A C 1
ATOM 550 O O . TRP A 1 72 ? 5.715 11.875 14.883 1 98.19 72 TRP A O 1
ATOM 560 N N . PRO A 1 73 ? 6.031 14.078 14.438 1 97.88 73 PRO A N 1
ATOM 561 C CA . PRO A 1 73 ? 6.418 14.305 15.836 1 97.88 73 PRO A CA 1
ATOM 562 C C . PRO A 1 73 ? 5.219 14.375 16.781 1 97.88 73 PRO A C 1
ATOM 564 O O . PRO A 1 73 ? 5.391 14.516 17.984 1 97.88 73 PRO A O 1
ATOM 567 N N . THR A 1 74 ? 4.02 14.227 16.344 1 98.19 74 THR A N 1
ATOM 568 C CA . THR A 1 74 ? 2.842 14.562 17.141 1 98.19 74 THR A CA 1
ATOM 569 C C . THR A 1 74 ? 2.398 13.375 17.984 1 98.19 74 THR A C 1
ATOM 571 O O . THR A 1 74 ? 1.646 13.531 18.953 1 98.19 74 THR A O 1
ATOM 574 N N . GLY A 1 75 ? 2.85 12.156 17.594 1 97.5 75 GLY A N 1
ATOM 575 C CA . GLY A 1 75 ? 2.35 10.945 18.219 1 97.5 75 GLY A CA 1
ATOM 576 C C . GLY A 1 75 ? 1.15 10.352 17.5 1 97.5 75 GLY A C 1
ATOM 577 O O . GLY A 1 75 ? 0.622 9.32 17.922 1 97.5 75 GLY A O 1
ATOM 578 N N . LEU A 1 76 ? 0.756 10.914 16.438 1 98.56 76 LEU A N 1
ATOM 579 C CA . LEU A 1 76 ? -0.357 10.414 15.641 1 98.56 76 LEU A CA 1
ATOM 580 C C . LEU A 1 76 ? -0.028 9.047 15.047 1 98.56 76 LEU A C 1
ATOM 582 O O . LEU A 1 76 ? -0.859 8.141 15.07 1 98.56 76 LEU A O 1
ATOM 586 N N . ARG A 1 77 ? 1.158 9 14.523 1 98.44 77 ARG A N 1
ATOM 587 C CA . ARG A 1 77 ? 1.568 7.777 13.844 1 98.44 77 ARG A CA 1
ATOM 588 C C . ARG A 1 77 ? 2.09 6.746 14.836 1 98.44 77 ARG A C 1
ATOM 590 O O . ARG A 1 77 ? 3.043 7.012 15.57 1 98.44 77 ARG A O 1
ATOM 597 N N . LYS A 1 78 ? 1.434 5.664 14.828 1 98.12 78 LYS A N 1
ATOM 598 C CA . LYS A 1 78 ? 1.842 4.555 15.68 1 98.12 78 LYS A CA 1
ATOM 599 C C . LYS A 1 78 ? 3 3.777 15.062 1 98.12 78 LYS A C 1
ATOM 601 O O . LYS A 1 78 ? 3.93 3.371 15.758 1 98.12 78 LYS A O 1
ATOM 606 N N . GLU A 1 79 ? 2.893 3.533 13.805 1 97.88 79 GLU A N 1
ATOM 607 C CA . GLU A 1 79 ? 3.855 2.713 13.078 1 97.88 79 GLU A CA 1
ATOM 608 C C . GLU A 1 79 ? 3.951 3.143 11.609 1 97.88 79 GLU A C 1
ATOM 610 O O . GLU A 1 79 ? 2.98 3.646 11.047 1 97.88 79 GLU A O 1
ATOM 615 N N . VAL A 1 80 ? 5.188 2.971 11.078 1 98.69 80 VAL A N 1
ATOM 616 C CA . VAL A 1 80 ? 5.391 3.15 9.648 1 98.69 80 VAL A CA 1
ATOM 617 C C . VAL A 1 80 ? 6.062 1.911 9.062 1 98.69 80 VAL A C 1
ATOM 619 O O . VAL A 1 80 ? 6.941 1.315 9.688 1 98.69 80 VAL A O 1
ATOM 622 N N . THR A 1 81 ? 5.613 1.473 7.934 1 98.62 81 THR A N 1
ATOM 623 C CA . THR A 1 81 ? 6.25 0.412 7.156 1 98.62 81 THR A CA 1
ATOM 624 C C . THR A 1 81 ? 6.711 0.937 5.801 1 98.62 81 THR A C 1
ATOM 626 O O . THR A 1 81 ? 5.934 1.557 5.07 1 98.62 81 THR A O 1
ATOM 629 N N . ILE A 1 82 ? 8 0.726 5.543 1 98.81 82 ILE A N 1
ATOM 630 C CA . ILE A 1 82 ? 8.602 1.156 4.285 1 98.81 82 ILE A CA 1
ATOM 631 C C . ILE A 1 82 ? 9.117 -0.058 3.516 1 98.81 82 ILE A C 1
ATOM 633 O O . ILE A 1 82 ? 10.094 -0.693 3.928 1 98.81 82 ILE A O 1
ATOM 637 N N . LEU A 1 83 ? 8.477 -0.363 2.414 1 98.81 83 LEU A N 1
ATOM 638 C CA . LEU A 1 83 ? 8.883 -1.496 1.591 1 98.81 83 LEU A CA 1
ATOM 639 C C . LEU A 1 83 ? 9.062 -1.074 0.137 1 98.81 83 LEU A C 1
ATOM 641 O O . LEU A 1 83 ? 8.281 -0.28 -0.386 1 98.81 83 LEU A O 1
ATOM 645 N N . GLU A 1 84 ? 10.117 -1.639 -0.467 1 98.88 84 GLU A N 1
ATOM 646 C CA . GLU A 1 84 ? 10.266 -1.446 -1.907 1 98.88 84 GLU A CA 1
ATOM 647 C C . GLU A 1 84 ? 9.195 -2.215 -2.68 1 98.88 84 GLU A C 1
ATOM 649 O O . GLU A 1 84 ? 8.938 -3.385 -2.393 1 98.88 84 GLU A O 1
ATOM 654 N N . TRP A 1 85 ? 8.602 -1.54 -3.576 1 98.88 85 TRP A N 1
ATOM 655 C CA . TRP A 1 85 ? 7.57 -2.143 -4.414 1 98.88 85 TRP A CA 1
ATOM 656 C C . TRP A 1 85 ? 8.023 -2.211 -5.871 1 98.88 85 TRP A C 1
ATOM 658 O O . TRP A 1 85 ? 8.312 -1.184 -6.484 1 98.88 85 TRP A O 1
ATOM 668 N N . ARG A 1 86 ? 8.102 -3.434 -6.391 1 98.31 86 ARG A N 1
ATOM 669 C CA . ARG A 1 86 ? 8.438 -3.627 -7.797 1 98.31 86 ARG A CA 1
ATOM 670 C C . ARG A 1 86 ? 7.191 -3.936 -8.617 1 98.31 86 ARG A C 1
ATOM 672 O O . ARG A 1 86 ? 6.84 -5.102 -8.812 1 98.31 86 ARG A O 1
ATOM 679 N N . GLN A 1 87 ? 6.625 -2.832 -9.125 1 98 87 GLN A N 1
ATOM 680 C CA . GLN A 1 87 ? 5.383 -2.975 -9.875 1 98 87 GLN A CA 1
ATOM 681 C C . GLN A 1 87 ? 5.609 -3.754 -11.164 1 98 87 GLN A C 1
ATOM 683 O O . GLN A 1 87 ? 6.508 -3.43 -11.945 1 98 87 GLN A O 1
ATOM 688 N N . VAL A 1 88 ? 4.715 -4.711 -11.359 1 97.19 88 VAL A N 1
ATOM 689 C CA . VAL A 1 88 ? 4.828 -5.559 -12.547 1 97.19 88 VAL A CA 1
ATOM 690 C C . VAL A 1 88 ? 3.629 -5.328 -13.461 1 97.19 88 VAL A C 1
ATOM 692 O O . VAL A 1 88 ? 3.73 -5.492 -14.68 1 97.19 88 VAL A O 1
ATOM 695 N N . PHE A 1 89 ? 2.486 -5.008 -12.93 1 96.69 89 PHE A N 1
ATOM 696 C CA . PHE A 1 89 ? 1.28 -4.723 -13.695 1 96.69 89 PHE A CA 1
ATOM 697 C C . PHE A 1 89 ? 0.81 -3.293 -13.461 1 96.69 89 PHE A C 1
ATOM 699 O O . PHE A 1 89 ? 0.89 -2.785 -12.344 1 96.69 89 PHE A O 1
ATOM 706 N N . CYS A 1 90 ? 0.239 -2.713 -14.453 1 95 90 CYS A N 1
ATOM 707 C CA . CYS A 1 90 ? -0.427 -1.415 -14.422 1 95 90 CYS A CA 1
ATOM 708 C C . CYS A 1 90 ? -1.669 -1.418 -15.305 1 95 90 CYS A C 1
ATOM 710 O O . CYS A 1 90 ? -1.574 -1.624 -16.516 1 95 90 CYS A O 1
ATOM 712 N N . ASP A 1 91 ? -2.764 -1.148 -14.719 1 92.94 91 ASP A N 1
ATOM 713 C CA . ASP A 1 91 ? -4.07 -1.142 -15.367 1 92.94 91 ASP A CA 1
ATOM 714 C C . ASP A 1 91 ? -4.293 -2.428 -16.156 1 92.94 91 ASP A C 1
ATOM 716 O O . ASP A 1 91 ? -4.664 -2.385 -17.344 1 92.94 91 ASP A O 1
ATOM 720 N N . GLY A 1 92 ? -3.957 -3.443 -15.469 1 87.69 92 GLY A N 1
ATOM 721 C CA . GLY A 1 92 ? -4.223 -4.766 -16.016 1 87.69 92 GLY A CA 1
ATOM 722 C C . GLY A 1 92 ? -3.207 -5.191 -17.062 1 87.69 92 GLY A C 1
ATOM 723 O O . GLY A 1 92 ? -3.336 -6.266 -17.656 1 87.69 92 GLY A O 1
ATOM 724 N N . GLN A 1 93 ? -2.256 -4.398 -17.328 1 92.81 93 GLN A N 1
ATOM 725 C CA . GLN A 1 93 ? -1.236 -4.719 -18.328 1 92.81 93 GLN A CA 1
ATOM 726 C C . GLN A 1 93 ? 0.14 -4.844 -17.672 1 92.81 93 GLN A C 1
ATOM 728 O O . GLN A 1 93 ? 0.482 -4.078 -16.781 1 92.81 93 GLN A O 1
ATOM 733 N N . PRO A 1 94 ? 0.888 -5.863 -18.188 1 93.06 94 PRO A N 1
ATOM 734 C CA . PRO A 1 94 ? 2.264 -5.93 -17.688 1 93.06 94 PRO A CA 1
ATOM 735 C C . PRO A 1 94 ? 3.086 -4.699 -18.047 1 93.06 94 PRO A C 1
ATOM 737 O O . PRO A 1 94 ? 2.902 -4.125 -19.125 1 93.06 94 PRO A O 1
ATOM 740 N N . LEU A 1 95 ? 3.961 -4.297 -17.109 1 90.38 95 LEU A N 1
ATOM 741 C CA . LEU A 1 95 ? 4.848 -3.172 -17.391 1 90.38 95 LEU A CA 1
ATOM 742 C C . LEU A 1 95 ? 6.043 -3.619 -18.219 1 90.38 95 LEU A C 1
ATOM 744 O O . LEU A 1 95 ? 6.484 -4.766 -18.125 1 90.38 95 LEU A O 1
ATOM 748 N N . MET B 1 1 ? -14.188 2.562 -5.645 1 96.62 1 MET B N 1
ATOM 749 C CA . MET B 1 1 ? -13.242 2.781 -4.559 1 96.62 1 MET B CA 1
ATOM 750 C C . MET B 1 1 ? -11.906 2.1 -4.852 1 96.62 1 MET B C 1
ATOM 752 O O . MET B 1 1 ? -11.867 1.068 -5.527 1 96.62 1 MET B O 1
ATOM 756 N N . LEU B 1 2 ? -10.828 2.789 -4.473 1 98.31 2 LEU B N 1
ATOM 757 C CA . LEU B 1 2 ? -9.5 2.219 -4.641 1 98.31 2 LEU B CA 1
ATOM 758 C C . LEU B 1 2 ? -9.008 1.584 -3.34 1 98.31 2 LEU B C 1
ATOM 760 O O . LEU B 1 2 ? -9.109 2.193 -2.273 1 98.31 2 LEU B O 1
ATOM 764 N N . PHE B 1 3 ? -8.523 0.365 -3.412 1 98.88 3 PHE B N 1
ATOM 765 C CA . PHE B 1 3 ? -8.055 -0.361 -2.238 1 98.88 3 PHE B CA 1
ATOM 766 C C . PHE B 1 3 ? -6.559 -0.625 -2.326 1 98.88 3 PHE B C 1
ATOM 768 O O . PHE B 1 3 ? -6.039 -0.951 -3.396 1 98.88 3 PHE B O 1
ATOM 775 N N . CYS B 1 4 ? -5.867 -0.453 -1.247 1 98.94 4 CYS B N 1
ATOM 776 C CA . CYS B 1 4 ? -4.52 -0.968 -1.04 1 98.94 4 CYS B CA 1
ATOM 777 C C . CYS B 1 4 ? -4.555 -2.352 -0.403 1 98.94 4 CYS B C 1
ATOM 779 O O . CYS B 1 4 ? -5 -2.504 0.735 1 98.94 4 CYS B O 1
ATOM 781 N N . VAL B 1 5 ? -4.121 -3.314 -1.106 1 98.94 5 VAL B N 1
ATOM 782 C CA . VAL B 1 5 ? -4.055 -4.695 -0.638 1 98.94 5 VAL B CA 1
ATOM 783 C C . VAL B 1 5 ? -2.598 -5.105 -0.439 1 98.94 5 VAL B C 1
ATOM 785 O O . VAL B 1 5 ? -1.815 -5.121 -1.393 1 98.94 5 VAL B O 1
ATOM 788 N N . THR B 1 6 ? -2.236 -5.473 0.768 1 98.81 6 THR B N 1
ATOM 789 C CA . THR B 1 6 ? -0.871 -5.922 1.017 1 98.81 6 THR B CA 1
ATOM 790 C C . THR B 1 6 ? -0.861 -7.363 1.514 1 98.81 6 THR B C 1
ATOM 792 O O . THR B 1 6 ? -1.716 -7.758 2.311 1 98.81 6 THR B O 1
ATOM 795 N N . PHE B 1 7 ? 0.075 -8.062 0.986 1 98.75 7 PHE B N 1
ATOM 796 C CA . PHE B 1 7 ? 0.292 -9.453 1.368 1 98.75 7 PHE B CA 1
ATOM 797 C C . PHE B 1 7 ? 1.611 -9.609 2.113 1 98.75 7 PHE B C 1
ATOM 799 O O . PHE B 1 7 ? 2.629 -9.039 1.712 1 98.75 7 PHE B O 1
ATOM 806 N N . GLN B 1 8 ? 1.538 -10.32 3.16 1 98.38 8 GLN B N 1
ATOM 807 C CA . GLN B 1 8 ? 2.738 -10.844 3.805 1 98.38 8 GLN B CA 1
ATOM 808 C C . GLN B 1 8 ? 2.877 -12.344 3.576 1 98.38 8 GLN B C 1
ATOM 810 O O . GLN B 1 8 ? 1.927 -13.102 3.789 1 98.38 8 GLN B O 1
ATOM 815 N N . ASP B 1 9 ? 4.086 -12.695 3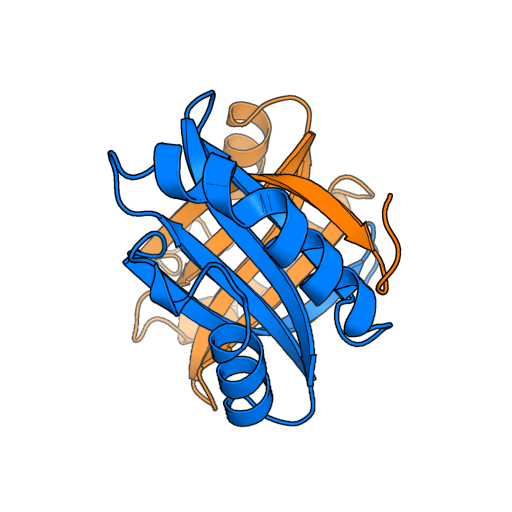.168 1 98.38 9 ASP B N 1
ATOM 816 C CA . ASP B 1 9 ? 4.301 -14.117 2.883 1 98.38 9 ASP B CA 1
ATOM 817 C C . ASP B 1 9 ? 4.863 -14.844 4.102 1 98.38 9 ASP B C 1
ATOM 819 O O . ASP B 1 9 ? 5.488 -14.227 4.965 1 98.38 9 ASP B O 1
ATOM 823 N N . ASN B 1 10 ? 4.609 -16.172 4.137 1 97.75 10 ASN B N 1
ATOM 824 C CA . ASN B 1 10 ? 5.223 -17.031 5.145 1 97.75 10 ASN B CA 1
ATOM 825 C C . ASN B 1 10 ? 6.711 -17.234 4.879 1 97.75 10 ASN B C 1
ATOM 827 O O . ASN B 1 10 ? 7.098 -17.656 3.787 1 97.75 10 ASN B O 1
ATO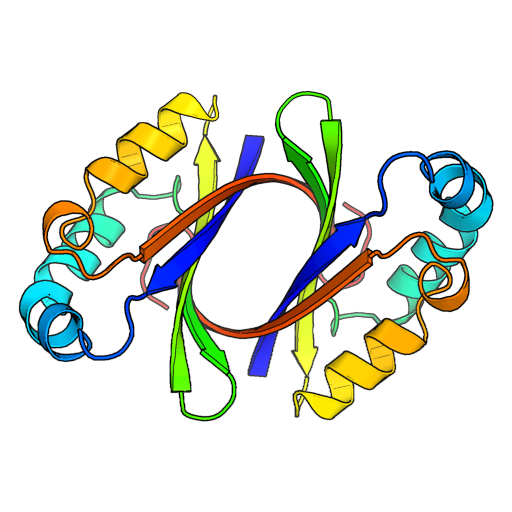M 831 N N . PRO B 1 11 ? 7.461 -16.906 5.961 1 94.56 11 PRO B N 1
ATOM 832 C CA . PRO B 1 11 ? 8.891 -17.172 5.777 1 94.56 11 PRO B CA 1
ATOM 833 C C . PRO B 1 11 ? 9.172 -18.641 5.461 1 94.56 11 PRO B C 1
ATOM 835 O O . PRO B 1 11 ? 8.508 -19.531 6.004 1 94.56 11 PRO B O 1
ATOM 838 N N . GLY B 1 12 ? 10.031 -18.922 4.539 1 94.19 12 GLY B N 1
ATOM 839 C CA . GLY B 1 12 ? 10.445 -20.281 4.23 1 94.19 12 GLY B CA 1
ATOM 840 C C . GLY B 1 12 ? 9.609 -20.922 3.145 1 94.19 12 GLY B C 1
ATOM 841 O O . GLY B 1 12 ? 9.844 -22.078 2.773 1 94.19 12 GLY B O 1
ATOM 842 N N . LYS B 1 13 ? 8.602 -20.234 2.688 1 96.75 13 LYS B N 1
ATOM 843 C CA . LYS B 1 13 ? 7.707 -20.812 1.696 1 96.75 13 LYS B CA 1
ATOM 844 C C . LYS B 1 13 ? 7.961 -20.234 0.311 1 96.75 13 LYS B C 1
ATOM 846 O O . LYS B 1 13 ? 7.07 -20.234 -0.542 1 96.75 13 LYS B O 1
ATOM 851 N N . GLU B 1 14 ? 9.211 -19.719 0.057 1 94.25 14 GLU B N 1
ATOM 852 C CA . GLU B 1 14 ? 9.578 -19.078 -1.204 1 94.25 14 GLU B CA 1
ATOM 853 C C . GLU B 1 14 ? 9.43 -20.047 -2.373 1 94.25 14 GLU B C 1
ATOM 855 O O . GLU B 1 14 ? 9.133 -19.625 -3.496 1 94.25 14 GLU B O 1
ATOM 860 N N . HIS B 1 15 ? 9.609 -21.266 -2.115 1 97 15 HIS B N 1
ATOM 861 C CA . HIS B 1 15 ? 9.516 -22.281 -3.162 1 97 15 HIS B CA 1
ATOM 862 C C . HIS B 1 15 ? 8.109 -22.328 -3.758 1 97 15 HIS B C 1
ATOM 864 O O . HIS B 1 15 ? 7.941 -22.656 -4.934 1 97 15 HIS B O 1
ATOM 870 N N . LEU B 1 16 ? 7.062 -22.047 -2.996 1 97.75 16 LEU B N 1
ATOM 871 C CA . LEU B 1 16 ? 5.688 -22.016 -3.482 1 97.75 16 LEU B CA 1
ATOM 872 C C . LEU B 1 16 ? 5.488 -20.891 -4.488 1 97.75 16 LEU B C 1
ATOM 874 O O . LEU B 1 16 ? 4.707 -21.031 -5.434 1 97.75 16 LEU B O 1
ATOM 878 N N . ARG B 1 17 ? 6.102 -19.766 -4.277 1 96.75 17 ARG B N 1
ATOM 879 C CA . ARG B 1 17 ? 6.055 -18.672 -5.246 1 96.75 17 ARG B CA 1
ATOM 880 C C . ARG B 1 17 ? 6.586 -19.109 -6.602 1 96.75 17 ARG B C 1
ATOM 882 O O . ARG B 1 17 ? 5.957 -18.875 -7.633 1 96.75 17 ARG B O 1
ATOM 889 N N . GLN B 1 18 ? 7.754 -19.781 -6.598 1 94.69 18 GLN B N 1
ATOM 890 C CA . GLN B 1 18 ? 8.375 -20.219 -7.84 1 94.69 18 GLN B CA 1
ATOM 891 C C . GLN B 1 18 ? 7.469 -21.203 -8.578 1 94.69 18 GLN B C 1
ATOM 893 O O . GLN B 1 18 ? 7.34 -21.141 -9.805 1 94.69 18 GLN B O 1
ATOM 898 N N . ARG B 1 19 ? 6.84 -21.984 -7.84 1 97.81 19 ARG B N 1
ATOM 899 C CA . ARG B 1 19 ? 6.016 -23.047 -8.398 1 97.81 19 ARG B CA 1
ATOM 900 C C . ARG B 1 19 ? 4.758 -22.484 -9.047 1 97.81 19 ARG B C 1
ATOM 902 O O . ARG B 1 19 ? 4.289 -23.016 -10.062 1 97.81 19 ARG B O 1
ATOM 909 N N . HIS B 1 20 ? 4.176 -21.438 -8.461 1 98.31 20 HIS B N 1
ATOM 910 C CA . HIS B 1 20 ? 2.842 -21 -8.867 1 98.31 20 HIS B CA 1
ATOM 911 C C . HIS B 1 20 ? 2.879 -19.625 -9.531 1 98.31 20 HIS B C 1
ATOM 913 O O . HIS B 1 20 ? 1.832 -19.031 -9.797 1 98.31 20 HIS B O 1
ATOM 919 N N . MET B 1 21 ? 4.07 -19.141 -9.852 1 97.81 21 MET B N 1
ATOM 920 C CA . MET B 1 21 ? 4.238 -17.797 -10.359 1 97.81 21 MET B CA 1
ATOM 921 C C . MET B 1 21 ? 3.525 -17.625 -11.703 1 97.81 21 MET B C 1
ATOM 923 O O . MET B 1 21 ? 2.803 -16.641 -11.906 1 97.81 21 MET B O 1
ATOM 927 N N . ALA B 1 22 ? 3.711 -18.594 -12.586 1 97.81 22 ALA B N 1
ATOM 928 C CA . ALA B 1 22 ? 3.117 -18.5 -13.914 1 97.81 22 ALA B CA 1
ATOM 929 C C . ALA B 1 22 ? 1.598 -18.375 -13.828 1 97.81 22 ALA B C 1
ATOM 931 O O . ALA B 1 22 ? 0.993 -17.547 -14.5 1 97.81 22 ALA B O 1
ATOM 932 N N . GLU B 1 23 ? 0.947 -19.172 -13.023 1 98.25 23 GLU B N 1
ATOM 933 C CA . GLU B 1 23 ? -0.501 -19.141 -12.836 1 98.25 23 GLU B CA 1
ATOM 934 C C . GLU B 1 23 ? -0.948 -17.828 -12.188 1 98.25 23 GLU B C 1
ATOM 936 O O . GLU B 1 23 ? -1.989 -17.281 -12.547 1 98.25 23 GLU B O 1
ATOM 941 N N . HIS B 1 24 ? -0.209 -17.406 -11.219 1 98.06 24 HIS B N 1
ATOM 942 C CA . HIS B 1 24 ? -0.478 -16.141 -10.539 1 98.06 24 HIS B CA 1
ATOM 943 C C . HIS B 1 24 ? -0.476 -14.977 -11.523 1 98.06 24 HIS B C 1
ATOM 945 O O . HIS B 1 24 ? -1.418 -14.188 -11.555 1 98.06 24 HIS B O 1
ATOM 951 N N . LEU B 1 25 ? 0.566 -14.938 -12.375 1 96.81 25 LEU B N 1
ATOM 952 C CA . LEU B 1 25 ? 0.694 -13.852 -13.344 1 96.81 25 LEU B CA 1
ATOM 953 C C . LEU B 1 25 ? -0.406 -13.93 -14.391 1 96.81 25 LEU B C 1
ATOM 955 O O . LEU B 1 25 ? -0.954 -12.898 -14.797 1 96.81 25 LEU B O 1
ATOM 959 N N . ALA B 1 26 ? -0.71 -15.094 -14.852 1 96.44 26 ALA B N 1
ATOM 960 C CA . ALA B 1 26 ? -1.796 -15.273 -15.812 1 96.44 26 ALA B CA 1
ATOM 961 C C . ALA B 1 26 ? -3.127 -14.805 -15.234 1 96.44 26 ALA B C 1
ATOM 963 O O . ALA B 1 26 ? -3.906 -14.133 -15.914 1 96.44 26 ALA B O 1
ATOM 964 N N . PHE B 1 27 ? -3.348 -15.195 -13.992 1 97 27 PHE B N 1
ATOM 965 C CA . PHE B 1 27 ? -4.555 -14.781 -13.289 1 97 27 PHE B CA 1
ATOM 966 C C . PHE B 1 27 ? -4.66 -13.258 -13.242 1 97 27 PHE B C 1
ATOM 968 O O . PHE B 1 27 ? -5.699 -12.695 -13.602 1 97 27 PHE B O 1
ATOM 975 N N . LEU B 1 28 ? -3.572 -12.555 -12.859 1 96.69 28 LEU B N 1
ATOM 976 C CA . LEU B 1 28 ? -3.574 -11.094 -12.766 1 96.69 28 LEU B CA 1
ATOM 977 C C . LEU B 1 28 ? -3.881 -10.469 -14.117 1 96.69 28 LEU B C 1
ATOM 979 O O . LEU B 1 28 ? -4.602 -9.469 -14.195 1 96.69 28 LEU B O 1
ATOM 983 N N . ALA B 1 29 ? -3.432 -11.094 -15.141 1 94.19 29 ALA B N 1
ATOM 984 C CA . ALA B 1 29 ? -3.621 -10.562 -16.484 1 94.19 29 ALA B CA 1
ATOM 985 C C . ALA B 1 29 ? -5.09 -10.633 -16.906 1 94.19 29 ALA B C 1
ATOM 987 O O . ALA B 1 29 ? -5.527 -9.883 -17.781 1 94.19 29 ALA B O 1
ATOM 988 N N . THR B 1 30 ? -5.883 -11.445 -16.281 1 95.31 30 THR B N 1
ATOM 989 C CA . THR B 1 30 ? -7.277 -11.625 -16.656 1 95.31 30 THR B CA 1
ATOM 990 C C . THR B 1 30 ? -8.164 -10.57 -15.984 1 95.31 30 THR B C 1
ATOM 992 O O . THR B 1 30 ? -9.32 -10.398 -16.359 1 95.31 30 THR B O 1
ATOM 995 N N . GLN B 1 31 ? -7.715 -9.844 -14.984 1 95 31 GLN B N 1
ATOM 996 C CA . GLN B 1 31 ? -8.531 -8.969 -14.156 1 95 31 GLN B CA 1
ATOM 997 C C . GLN B 1 31 ? -8.742 -7.609 -14.82 1 95 31 GLN B C 1
ATOM 999 O O . GLN B 1 31 ? -9.617 -6.844 -14.43 1 95 31 GLN B O 1
ATOM 1004 N N . GLY B 1 32 ? -7.969 -7.32 -15.766 1 91.5 32 GLY B N 1
ATOM 1005 C CA . GLY B 1 32 ? -8.109 -6.086 -16.531 1 91.5 32 GLY B CA 1
ATOM 1006 C C . GLY B 1 32 ? -7.816 -4.844 -15.703 1 91.5 32 GLY B C 1
ATOM 1007 O O . GLY B 1 32 ? -6.898 -4.84 -14.883 1 91.5 32 GLY B O 1
ATOM 1008 N N . ALA B 1 33 ? -8.656 -3.863 -15.961 1 88.31 33 ALA B N 1
ATOM 1009 C CA . ALA B 1 33 ? -8.344 -2.541 -15.43 1 88.31 33 ALA B CA 1
ATOM 1010 C C . ALA B 1 33 ? -8.719 -2.439 -13.953 1 88.31 33 ALA B C 1
ATOM 1012 O O . ALA B 1 33 ? -8.414 -1.44 -13.297 1 88.31 33 ALA B O 1
ATOM 1013 N N . ALA B 1 34 ? -9.328 -3.463 -13.414 1 92.56 34 ALA B N 1
ATOM 1014 C CA . ALA B 1 34 ? -9.602 -3.475 -11.984 1 92.56 34 ALA B CA 1
ATOM 1015 C C . ALA B 1 34 ? -8.312 -3.479 -11.172 1 92.56 34 ALA B C 1
ATOM 1017 O O . ALA B 1 34 ? -8.258 -2.92 -10.078 1 92.56 34 ALA B O 1
ATOM 1018 N N . ILE B 1 35 ? -7.293 -4.082 -11.688 1 95.62 35 ILE B N 1
ATOM 1019 C CA . ILE B 1 35 ? -5.965 -4.039 -11.086 1 95.62 35 ILE B CA 1
ATOM 1020 C C . ILE B 1 35 ? -5.215 -2.803 -11.57 1 95.62 35 ILE B C 1
ATOM 1022 O O . ILE B 1 35 ? -4.57 -2.834 -12.617 1 95.62 35 ILE B O 1
ATOM 1026 N N . ARG B 1 36 ? -5.273 -1.834 -10.773 1 97.19 36 ARG B N 1
ATOM 1027 C CA . ARG B 1 36 ? -4.609 -0.584 -11.133 1 97.19 36 ARG B CA 1
ATOM 1028 C C . ARG B 1 36 ? -3.096 -0.713 -11.023 1 97.19 36 ARG B C 1
ATOM 1030 O O . ARG B 1 36 ? -2.354 -0.039 -11.734 1 97.19 36 ARG B O 1
ATOM 1037 N N . GLY B 1 37 ? -2.592 -1.591 -10.188 1 98 37 GLY B N 1
ATOM 1038 C CA . GLY B 1 37 ? -1.191 -1.925 -9.984 1 98 37 GLY B CA 1
ATOM 1039 C C . GLY B 1 37 ? -0.99 -3.193 -9.18 1 98 37 GLY B C 1
ATOM 1040 O O . GLY B 1 37 ? -1.787 -3.502 -8.289 1 98 37 GLY B O 1
ATOM 1041 N N . ALA B 1 38 ? 0.046 -3.898 -9.469 1 98.56 38 ALA B N 1
ATOM 1042 C CA . ALA B 1 38 ? 0.397 -5.094 -8.703 1 98.56 38 ALA B CA 1
ATOM 1043 C C . ALA B 1 38 ? 1.894 -5.379 -8.797 1 98.56 38 ALA B C 1
ATOM 1045 O O . ALA B 1 38 ? 2.52 -5.133 -9.828 1 98.56 38 ALA B O 1
ATOM 1046 N N . GLY B 1 39 ? 2.422 -5.91 -7.781 1 98.5 39 GLY B N 1
ATOM 1047 C CA . GLY B 1 39 ? 3.82 -6.309 -7.773 1 98.5 39 GLY B CA 1
ATOM 1048 C C . GLY B 1 39 ? 4.305 -6.762 -6.406 1 98.5 39 GLY B C 1
ATOM 1049 O O . GLY B 1 39 ? 3.6 -6.598 -5.41 1 98.5 39 GLY B O 1
ATOM 1050 N N . PRO B 1 40 ? 5.473 -7.34 -6.379 1 98.62 40 PRO B N 1
ATOM 1051 C CA . PRO B 1 40 ? 6.039 -7.832 -5.121 1 98.62 40 PRO B CA 1
ATOM 1052 C C . PRO B 1 40 ? 6.578 -6.707 -4.238 1 98.62 40 PRO B C 1
ATOM 1054 O O . PRO B 1 40 ? 6.875 -5.617 -4.73 1 98.62 40 PRO B O 1
ATOM 1057 N N . LEU B 1 41 ? 6.66 -6.984 -2.926 1 98.69 41 LEU B N 1
ATOM 1058 C CA . LEU B 1 41 ? 7.23 -6.102 -1.917 1 98.69 41 LEU B CA 1
ATOM 1059 C C . LEU B 1 41 ? 8.531 -6.672 -1.366 1 98.69 41 LEU B C 1
ATOM 1061 O O . LEU B 1 41 ? 8.641 -7.879 -1.133 1 98.69 41 LEU B O 1
ATOM 1065 N N . PHE B 1 42 ? 9.445 -5.746 -1.099 1 98.19 42 PHE B N 1
ATOM 1066 C CA . PHE B 1 42 ? 10.75 -6.16 -0.594 1 98.19 42 PHE B CA 1
ATOM 1067 C C . PHE B 1 42 ? 11.172 -5.297 0.589 1 98.19 42 PHE B C 1
ATOM 1069 O O . PHE B 1 42 ? 10.914 -4.094 0.609 1 98.19 42 PHE B O 1
ATOM 1076 N N . GLU B 1 43 ? 11.859 -5.891 1.579 1 96.75 43 GLU B N 1
ATOM 1077 C CA . GLU B 1 43 ? 12.672 -5.238 2.598 1 96.75 43 GLU B CA 1
ATOM 1078 C C . GLU B 1 43 ? 14.156 -5.547 2.398 1 96.75 43 GLU B C 1
ATOM 1080 O O . GLU B 1 43 ? 14.641 -6.602 2.818 1 96.75 43 GLU B O 1
ATOM 1085 N N . GLY B 1 44 ? 14.797 -4.566 1.75 1 93.75 44 GLY B N 1
ATOM 1086 C CA . GLY B 1 44 ? 16.109 -4.926 1.229 1 93.75 44 GLY B CA 1
ATOM 1087 C C . GLY B 1 44 ? 16.047 -6.027 0.186 1 93.75 44 GLY B C 1
ATOM 1088 O O . GLY B 1 44 ? 15.297 -5.93 -0.788 1 93.75 44 GLY B O 1
ATOM 1089 N N . ALA B 1 45 ? 16.828 -7.133 0.39 1 93.94 45 ALA B N 1
ATOM 1090 C CA . ALA B 1 45 ? 16.875 -8.242 -0.559 1 93.94 45 ALA B CA 1
ATOM 1091 C C . ALA B 1 45 ? 15.797 -9.273 -0.254 1 93.94 45 ALA B C 1
ATOM 1093 O O . ALA B 1 45 ? 15.562 -10.188 -1.045 1 93.94 45 ALA B O 1
ATOM 1094 N N . GLN B 1 46 ? 15.188 -9.039 0.833 1 95.12 46 GLN B N 1
ATOM 1095 C CA . GLN B 1 46 ? 14.227 -10.047 1.274 1 95.12 46 GLN B CA 1
ATOM 1096 C C . GLN B 1 46 ? 12.836 -9.75 0.732 1 95.12 46 GLN B C 1
ATOM 1098 O O . GLN B 1 46 ? 12.289 -8.672 0.967 1 95.12 46 GLN B O 1
ATOM 1103 N N . GLY B 1 47 ? 12.258 -10.727 0.081 1 97.19 47 GLY B N 1
ATOM 1104 C CA . GLY B 1 47 ? 10.852 -10.625 -0.297 1 97.19 47 GLY B CA 1
ATOM 1105 C C . GLY B 1 47 ? 9.914 -10.664 0.89 1 97.19 47 GLY B C 1
ATOM 1106 O O . GLY B 1 47 ? 10.094 -11.469 1.807 1 97.19 47 GLY B O 1
ATOM 1107 N N . ARG B 1 48 ? 8.922 -9.836 0.853 1 97.5 48 ARG B N 1
ATOM 1108 C CA . ARG B 1 48 ? 8.023 -9.758 1.999 1 97.5 48 ARG B CA 1
ATOM 1109 C C . ARG B 1 48 ? 6.609 -10.172 1.614 1 97.5 48 ARG B C 1
ATOM 1111 O O . ARG B 1 48 ? 5.777 -10.438 2.484 1 97.5 48 ARG B O 1
ATOM 1118 N N . GLY B 1 49 ? 6.293 -10.172 0.307 1 98.19 49 GLY B N 1
ATOM 1119 C CA . GLY B 1 49 ? 4.949 -10.391 -0.2 1 98.19 49 GLY B CA 1
ATOM 1120 C C . GLY B 1 49 ? 4.637 -9.562 -1.432 1 98.19 49 GLY B C 1
ATOM 1121 O O . GLY B 1 49 ? 5.41 -9.547 -2.389 1 98.19 49 GLY B O 1
ATOM 1122 N N . GLY B 1 50 ? 3.455 -8.984 -1.41 1 98.69 50 GLY B N 1
ATOM 1123 C CA . GLY B 1 50 ? 3.037 -8.195 -2.557 1 98.69 50 GLY B CA 1
ATOM 1124 C C . GLY B 1 50 ? 2.061 -7.09 -2.197 1 98.69 50 GLY B C 1
ATOM 1125 O O . GLY B 1 50 ? 1.612 -7 -1.052 1 98.69 50 GLY B O 1
ATOM 1126 N N . MET B 1 51 ? 1.85 -6.293 -3.133 1 98.88 51 MET B N 1
ATOM 1127 C CA . MET B 1 51 ? 0.866 -5.223 -3.004 1 98.88 51 MET B CA 1
ATOM 1128 C C . MET B 1 51 ? 0.078 -5.047 -4.297 1 98.88 51 MET B C 1
ATOM 1130 O O . MET B 1 51 ? 0.652 -5.078 -5.387 1 98.88 51 MET B O 1
ATOM 1134 N N . TRP B 1 52 ? -1.213 -4.996 -4.137 1 98.75 52 TRP B N 1
ATOM 1135 C CA . TRP B 1 52 ? -2.105 -4.656 -5.238 1 98.75 52 TRP B CA 1
ATOM 1136 C C . TRP B 1 52 ? -2.844 -3.352 -4.961 1 98.75 52 TRP B C 1
ATOM 1138 O O . TRP B 1 52 ? -3.17 -3.049 -3.809 1 98.75 52 TRP B O 1
ATOM 1148 N N . LEU B 1 53 ? -3.035 -2.561 -5.926 1 98.75 53 LEU B N 1
ATOM 1149 C CA . LEU B 1 53 ? -4.031 -1.497 -5.98 1 98.75 53 LEU B CA 1
ATOM 1150 C C . LEU B 1 53 ? -5.23 -1.919 -6.824 1 98.75 53 LEU B C 1
ATOM 1152 O O . LEU B 1 53 ? -5.105 -2.113 -8.039 1 98.75 53 LEU B O 1
ATOM 1156 N N . ILE B 1 54 ? -6.359 -2.016 -6.129 1 98.5 54 ILE B N 1
ATOM 1157 C CA . ILE B 1 54 ? -7.52 -2.6 -6.793 1 98.5 54 ILE B CA 1
ATOM 1158 C C . ILE B 1 54 ? -8.688 -1.613 -6.754 1 98.5 54 ILE B C 1
ATOM 1160 O O . ILE B 1 54 ? -9.008 -1.068 -5.699 1 98.5 54 ILE B O 1
ATOM 1164 N N . GLU B 1 55 ? -9.297 -1.363 -7.871 1 97.88 55 GLU B N 1
ATOM 1165 C CA . GLU B 1 55 ? -10.562 -0.647 -7.945 1 97.88 55 GLU B CA 1
ATOM 1166 C C . GLU B 1 55 ? -11.75 -1.609 -7.859 1 97.88 55 GLU B C 1
ATOM 1168 O O . GLU B 1 55 ? -11.867 -2.531 -8.664 1 97.88 55 GLU B O 1
ATOM 1173 N N . ALA B 1 56 ? -12.602 -1.446 -6.883 1 97.81 56 ALA B N 1
ATOM 1174 C CA . ALA B 1 56 ? -13.758 -2.32 -6.672 1 97.81 56 ALA B CA 1
ATOM 1175 C C . ALA B 1 56 ? -14.883 -1.577 -5.965 1 97.81 56 ALA B C 1
ATOM 1177 O O . ALA B 1 56 ? -14.672 -0.497 -5.406 1 97.81 56 ALA B O 1
ATOM 1178 N N . GLY B 1 57 ? -16.047 -2.146 -6.023 1 97.56 57 GLY B N 1
ATOM 1179 C CA . GLY B 1 57 ? -17.203 -1.533 -5.387 1 97.56 57 GLY B CA 1
ATOM 1180 C C . GLY B 1 57 ? -17.219 -1.71 -3.881 1 97.56 57 GLY B C 1
ATOM 1181 O O . GLY B 1 57 ? -17.734 -0.857 -3.154 1 97.56 57 GLY B O 1
ATOM 1182 N N . THR B 1 58 ? -16.719 -2.875 -3.398 1 97.69 58 THR B N 1
ATOM 1183 C CA . THR B 1 58 ? -16.75 -3.166 -1.97 1 97.69 58 THR B CA 1
ATOM 1184 C C . THR B 1 58 ? -15.477 -3.91 -1.554 1 97.69 58 THR B C 1
ATOM 1186 O O . THR B 1 58 ? -14.773 -4.473 -2.396 1 97.69 58 THR B O 1
ATOM 1189 N N . ARG B 1 59 ? -15.266 -3.877 -0.252 1 98.06 59 ARG B N 1
ATOM 1190 C CA . ARG B 1 59 ? -14.18 -4.676 0.302 1 98.06 59 ARG B CA 1
ATOM 1191 C C . ARG B 1 59 ? -14.383 -6.156 0.015 1 98.06 59 ARG B C 1
ATOM 1193 O O . ARG B 1 59 ? -13.422 -6.891 -0.219 1 98.06 59 ARG B O 1
ATOM 1200 N N . ALA B 1 60 ? -15.641 -6.582 0.111 1 98.19 60 ALA B N 1
ATOM 1201 C CA . ALA B 1 60 ? -15.977 -7.98 -0.142 1 98.19 60 ALA B CA 1
ATOM 1202 C C . ALA B 1 60 ? -15.586 -8.391 -1.56 1 98.19 60 ALA B C 1
ATOM 1204 O O . ALA B 1 60 ? -15.133 -9.516 -1.786 1 98.19 60 ALA B O 1
ATOM 1205 N N . ASP B 1 61 ? -15.75 -7.516 -2.543 1 98.06 61 ASP B N 1
ATOM 1206 C CA . ASP B 1 61 ? -15.328 -7.773 -3.914 1 98.06 61 ASP B CA 1
ATOM 1207 C C . ASP B 1 61 ? -13.82 -8.016 -3.986 1 98.06 61 ASP B C 1
ATOM 1209 O O . ASP B 1 61 ? -13.359 -8.914 -4.691 1 98.06 61 ASP B O 1
ATOM 1213 N N . VAL B 1 62 ? -13.047 -7.266 -3.258 1 98.5 62 VAL B N 1
ATOM 1214 C CA . VAL B 1 62 ? -11.594 -7.387 -3.234 1 98.5 62 VAL B CA 1
ATOM 1215 C C . VAL B 1 62 ? -11.195 -8.711 -2.586 1 98.5 62 VAL B C 1
ATOM 1217 O O . VAL B 1 62 ? -10.328 -9.422 -3.1 1 98.5 62 VAL B O 1
ATOM 1220 N N . GLN B 1 63 ? -11.844 -9 -1.492 1 98.31 63 GLN B N 1
ATOM 1221 C CA . GLN B 1 63 ? -11.57 -10.258 -0.814 1 98.31 63 GLN B CA 1
ATOM 1222 C C . GLN B 1 63 ? -11.805 -11.445 -1.743 1 98.31 63 GLN B C 1
ATOM 1224 O O . GLN B 1 63 ? -11 -12.375 -1.787 1 98.31 63 GLN B O 1
ATOM 1229 N N . ALA B 1 64 ? -12.914 -11.375 -2.455 1 98 64 ALA B N 1
ATOM 1230 C CA . ALA B 1 64 ? -13.234 -12.445 -3.396 1 98 64 ALA B CA 1
ATOM 1231 C C . ALA B 1 64 ? -12.141 -12.578 -4.457 1 98 64 ALA B C 1
ATOM 1233 O O . ALA B 1 64 ? -11.742 -13.695 -4.809 1 98 64 ALA B O 1
ATOM 1234 N N . LEU B 1 65 ? -11.688 -11.508 -4.961 1 97.81 65 LEU B N 1
ATOM 1235 C CA . LEU B 1 65 ? -10.617 -11.5 -5.957 1 97.81 65 LEU B CA 1
ATOM 1236 C C . LEU B 1 65 ? -9.336 -12.102 -5.387 1 97.81 65 LEU B C 1
ATOM 1238 O O . LEU B 1 65 ? -8.688 -12.922 -6.035 1 97.81 65 LEU B O 1
ATOM 1242 N N . VAL B 1 66 ? -8.953 -11.734 -4.18 1 98.25 66 VAL B N 1
ATOM 1243 C CA . VAL B 1 66 ? -7.754 -12.211 -3.498 1 98.25 66 VAL B CA 1
ATOM 1244 C C . VAL B 1 66 ? -7.812 -13.734 -3.363 1 98.25 66 VAL B C 1
ATOM 1246 O O . VAL B 1 66 ? -6.82 -14.422 -3.611 1 98.25 66 VAL B O 1
ATOM 1249 N N . GLU B 1 67 ? -8.992 -14.164 -3.064 1 98.12 67 GLU B N 1
ATOM 1250 C CA . GLU B 1 67 ? -9.156 -15.594 -2.791 1 98.12 67 GLU B CA 1
ATOM 1251 C C . GLU B 1 67 ? -9.109 -16.406 -4.078 1 98.12 67 GLU B C 1
ATOM 1253 O O . GLU B 1 67 ? -8.945 -17.625 -4.039 1 98.12 67 GLU B O 1
ATOM 1258 N N . GLN B 1 68 ? -9.234 -15.773 -5.172 1 97.88 68 GLN B N 1
ATOM 1259 C CA . GLN B 1 68 ? -9.18 -16.453 -6.465 1 97.88 68 GLN B CA 1
ATOM 1260 C C . GLN B 1 68 ? -7.738 -16.531 -6.973 1 97.88 68 GLN B C 1
ATOM 1262 O O . GLN B 1 68 ? -7.457 -17.266 -7.93 1 97.88 68 GLN B O 1
ATOM 1267 N N . ASP B 1 69 ? -6.793 -15.828 -6.363 1 98.12 69 ASP B N 1
ATOM 1268 C CA . ASP B 1 69 ? -5.383 -15.852 -6.742 1 98.12 69 ASP B CA 1
ATOM 1269 C C . ASP B 1 69 ? -4.777 -17.234 -6.52 1 98.12 69 ASP B C 1
ATOM 1271 O O . ASP B 1 69 ? -4.852 -17.781 -5.414 1 98.12 69 ASP B O 1
ATOM 1275 N N . PRO B 1 70 ? -4.094 -17.75 -7.516 1 98.56 70 PRO B N 1
ATOM 1276 C CA . PRO B 1 70 ? -3.473 -19.078 -7.406 1 98.56 70 PRO B CA 1
ATOM 1277 C C . PRO B 1 70 ? -2.527 -19.188 -6.215 1 98.56 70 PRO B C 1
ATOM 1279 O O . PRO B 1 70 ? -2.26 -20.281 -5.734 1 98.56 70 PRO B O 1
ATOM 1282 N N . PHE B 1 71 ? -1.963 -18.125 -5.641 1 98.69 71 PHE B N 1
ATOM 1283 C CA . PHE B 1 71 ? -1.101 -18.125 -4.465 1 98.69 71 PHE B CA 1
ATOM 1284 C C . PHE B 1 71 ? -1.909 -18.406 -3.203 1 98.69 71 PHE B C 1
ATOM 1286 O O . PHE B 1 71 ? -1.369 -18.891 -2.205 1 98.69 71 PHE B O 1
ATOM 1293 N N . TRP B 1 72 ? -3.178 -18.156 -3.174 1 98.19 72 TRP B N 1
ATOM 1294 C CA . TRP B 1 72 ? -3.98 -18.047 -1.96 1 98.19 72 TRP B CA 1
ATOM 1295 C C . TRP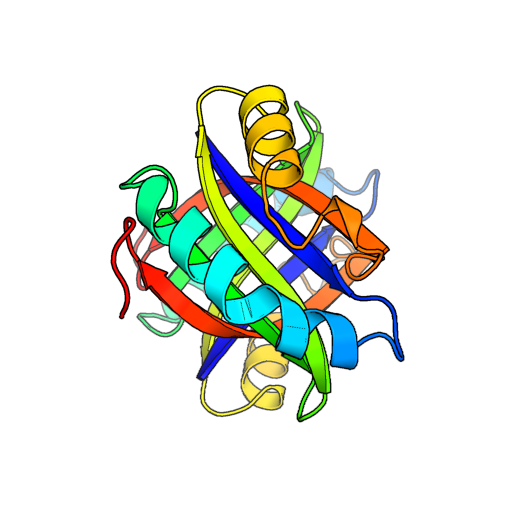 B 1 72 ? -4.094 -19.391 -1.257 1 98.19 72 TRP B C 1
ATOM 1297 O O . TRP B 1 72 ? -3.83 -19.5 -0.057 1 98.19 72 TRP B O 1
ATOM 1307 N N . PRO B 1 73 ? -4.34 -20.5 -2.023 1 97.88 73 PRO B N 1
ATOM 1308 C CA . PRO B 1 73 ? -4.555 -21.766 -1.324 1 97.88 73 PRO B CA 1
ATOM 1309 C C . PRO B 1 73 ? -3.248 -22.484 -0.983 1 97.88 73 PRO B C 1
ATOM 1311 O O . PRO B 1 73 ? -3.27 -23.547 -0.366 1 97.88 73 PRO B O 1
ATOM 1314 N N . THR B 1 74 ? -2.119 -21.984 -1.274 1 98.25 74 THR B N 1
ATOM 1315 C CA . THR B 1 74 ? -0.872 -22.734 -1.237 1 98.25 74 THR B CA 1
ATOM 1316 C C . THR B 1 74 ? -0.242 -22.672 0.151 1 98.25 74 THR B C 1
ATOM 1318 O O . THR B 1 74 ? 0.62 -23.484 0.485 1 98.25 74 THR B O 1
ATOM 1321 N N . GLY B 1 75 ? -0.658 -21.672 0.952 1 97.56 75 GLY B N 1
ATOM 1322 C CA . GLY B 1 75 ? 0 -21.406 2.221 1 97.56 75 GLY B CA 1
ATOM 1323 C C . GLY B 1 75 ? 1.129 -20.391 2.111 1 97.56 75 GLY B C 1
ATOM 1324 O O . GLY B 1 75 ? 1.772 -20.062 3.107 1 97.56 75 GLY B O 1
ATOM 1325 N N . LEU B 1 76 ? 1.339 -19.844 0.983 1 98.56 76 LEU B N 1
ATOM 1326 C CA . LEU B 1 76 ? 2.363 -18.844 0.761 1 98.56 76 LEU B CA 1
ATOM 1327 C C . LEU B 1 76 ? 2.045 -17.562 1.536 1 98.56 76 LEU B C 1
ATOM 1329 O O . LEU B 1 76 ? 2.926 -16.984 2.17 1 98.56 76 LEU B O 1
ATOM 1333 N N . ARG B 1 77 ? 0.805 -17.203 1.413 1 98.44 77 ARG B N 1
ATOM 1334 C CA . ARG B 1 77 ? 0.381 -15.953 2.041 1 98.44 77 ARG B CA 1
ATOM 1335 C C . ARG B 1 77 ? 0.064 -16.156 3.518 1 98.44 77 ARG B C 1
ATOM 1337 O O . ARG B 1 77 ? -0.804 -16.969 3.863 1 98.44 77 ARG B O 1
ATOM 1344 N N . LYS B 1 78 ? 0.789 -15.461 4.293 1 98.12 78 LYS B N 1
ATOM 1345 C CA . LYS B 1 78 ? 0.571 -15.5 5.738 1 98.12 78 LYS B CA 1
ATOM 1346 C C . LYS B 1 78 ? -0.604 -14.617 6.145 1 98.12 78 LYS B C 1
ATOM 1348 O O . LYS B 1 78 ? -1.404 -14.992 7.004 1 98.12 78 LYS B O 1
ATOM 1353 N N . GLU B 1 79 ? -0.647 -13.453 5.582 1 97.88 79 GLU B N 1
ATOM 1354 C CA . GLU B 1 79 ? -1.64 -12.445 5.93 1 97.88 79 GLU B CA 1
ATOM 1355 C C . GLU B 1 79 ? -1.96 -11.547 4.738 1 97.88 79 GLU B C 1
ATOM 1357 O O . GLU B 1 79 ? -1.114 -11.344 3.865 1 97.88 79 GLU B O 1
ATOM 1362 N N . VAL B 1 80 ? -3.234 -11.109 4.723 1 98.69 80 VAL B N 1
ATOM 1363 C CA . VAL B 1 80 ? -3.639 -10.094 3.76 1 98.69 80 VAL B CA 1
ATOM 1364 C C . VAL B 1 80 ? -4.301 -8.93 4.488 1 98.69 80 VAL B C 1
ATOM 1366 O O . VAL B 1 80 ? -5.047 -9.133 5.449 1 98.69 80 VAL B O 1
ATOM 1369 N N . THR B 1 81 ? -3.982 -7.727 4.121 1 98.62 81 THR B N 1
ATOM 1370 C CA . THR B 1 81 ? -4.645 -6.516 4.594 1 98.62 81 THR B CA 1
ATOM 1371 C C . THR B 1 81 ? -5.32 -5.785 3.438 1 98.62 81 THR B C 1
ATOM 1373 O O . THR B 1 81 ? -4.691 -5.523 2.408 1 98.62 81 THR B O 1
ATOM 1376 N N . ILE B 1 82 ? -6.605 -5.543 3.623 1 98.81 82 ILE B N 1
ATOM 1377 C CA . ILE B 1 82 ? -7.395 -4.84 2.617 1 98.81 82 ILE B CA 1
ATOM 1378 C C . ILE B 1 82 ? -7.926 -3.531 3.201 1 98.81 82 ILE B C 1
ATOM 1380 O O . ILE B 1 82 ? -8.797 -3.543 4.074 1 98.81 82 ILE B O 1
ATOM 1384 N N . LEU B 1 83 ? -7.414 -2.422 2.711 1 98.81 83 LEU B N 1
ATOM 1385 C CA . LEU B 1 83 ? -7.852 -1.113 3.184 1 98.81 83 LEU B CA 1
ATOM 1386 C C . LEU B 1 83 ? -8.25 -0.22 2.014 1 98.81 83 LEU B C 1
ATOM 1388 O O . LEU B 1 83 ? -7.602 -0.231 0.967 1 98.81 83 LEU B O 1
ATOM 1392 N N . GLU B 1 84 ? -9.328 0.524 2.236 1 98.88 84 GLU B N 1
ATOM 1393 C CA . GLU B 1 84 ? -9.68 1.546 1.255 1 98.88 84 GLU B CA 1
ATOM 1394 C C . GLU B 1 84 ? -8.68 2.697 1.272 1 98.88 84 GLU B C 1
ATOM 1396 O O . GLU B 1 84 ? -8.312 3.189 2.34 1 98.88 84 GLU B O 1
ATOM 1401 N N . TRP B 1 85 ? -8.242 3.031 0.113 1 98.81 85 TRP B N 1
ATOM 1402 C CA . TRP B 1 85 ? -7.293 4.133 -0.033 1 98.81 85 TRP B CA 1
ATOM 1403 C C . TRP B 1 85 ? -7.93 5.305 -0.776 1 98.81 85 TRP B C 1
ATOM 1405 O O . TRP B 1 85 ? -8.375 5.152 -1.915 1 98.81 85 TRP B O 1
ATOM 1415 N N . ARG B 1 86 ? -8.023 6.469 -0.11 1 98.31 86 ARG B N 1
ATOM 1416 C CA . ARG B 1 86 ? -8.531 7.68 -0.747 1 98.31 86 ARG B CA 1
ATOM 1417 C C . ARG B 1 86 ? -7.387 8.609 -1.145 1 98.31 86 ARG B C 1
ATOM 1419 O O . ARG B 1 86 ? -7 9.492 -0.376 1 98.31 86 ARG B O 1
ATOM 1426 N N . GLN B 1 87 ? -6.926 8.367 -2.371 1 98.06 87 GLN B N 1
ATOM 1427 C CA . GLN B 1 87 ? -5.789 9.141 -2.861 1 98.06 87 GLN B CA 1
ATOM 1428 C C . GLN B 1 87 ? -6.137 10.625 -2.961 1 98.06 87 GLN B C 1
ATOM 1430 O O . GLN B 1 87 ? -7.152 10.992 -3.559 1 98.06 87 GLN B O 1
ATOM 1435 N N . VAL B 1 88 ? -5.227 11.438 -2.416 1 97.12 88 VAL B N 1
ATOM 1436 C CA . VAL B 1 88 ? -5.441 12.883 -2.418 1 97.12 88 VAL B CA 1
ATOM 1437 C C . VAL B 1 88 ? -4.398 13.562 -3.301 1 97.12 88 VAL B C 1
ATOM 1439 O O . VAL B 1 88 ? -4.656 14.617 -3.875 1 97.12 88 VAL B O 1
ATOM 1442 N N . PHE B 1 89 ? -3.205 13.008 -3.4 1 96.75 89 PHE B N 1
ATOM 1443 C CA . PHE B 1 89 ? -2.139 13.539 -4.242 1 96.75 89 PHE B CA 1
ATOM 1444 C C . PHE B 1 89 ? -1.735 12.523 -5.309 1 96.75 89 PHE B C 1
ATOM 1446 O O . PHE B 1 89 ? -1.695 11.32 -5.047 1 96.75 89 PHE B O 1
ATOM 1453 N N . CYS B 1 90 ? -1.356 13.016 -6.438 1 95.12 90 CYS B N 1
ATOM 1454 C CA . CYS B 1 90 ? -0.774 12.258 -7.543 1 95.12 90 CYS B CA 1
ATOM 1455 C C . CYS B 1 90 ? 0.34 13.055 -8.219 1 95.12 90 CYS B C 1
ATOM 1457 O O . CYS B 1 90 ? 0.103 14.141 -8.742 1 95.12 90 CYS B O 1
ATOM 1459 N N . ASP B 1 91 ? 1.502 12.492 -8.227 1 93.06 91 ASP B N 1
ATOM 1460 C CA . ASP B 1 91 ? 2.707 13.102 -8.781 1 93.06 91 ASP B CA 1
ATOM 1461 C C . ASP B 1 91 ? 2.902 14.516 -8.242 1 93.06 91 ASP B C 1
ATOM 1463 O O . ASP B 1 91 ? 3.109 15.461 -9.016 1 93.06 91 ASP B O 1
ATOM 1467 N N . GLY B 1 92 ? 2.727 14.539 -6.973 1 88 92 GLY B N 1
ATOM 1468 C CA . GLY B 1 92 ? 2.994 15.789 -6.266 1 88 92 GLY B CA 1
ATOM 1469 C C . GLY B 1 92 ? 1.881 16.812 -6.414 1 88 92 GLY B C 1
ATOM 1470 O O . GLY B 1 92 ? 1.993 17.938 -5.922 1 88 92 GLY B O 1
ATOM 1471 N N . GLN B 1 93 ? 0.861 16.484 -7.105 1 93 93 GLN B N 1
ATOM 1472 C CA . GLN B 1 93 ? -0.259 17.391 -7.309 1 93 93 GLN B CA 1
ATOM 1473 C C . GLN B 1 93 ? -1.529 16.859 -6.652 1 93 93 GLN B C 1
ATOM 1475 O O . GLN B 1 93 ? -1.797 15.656 -6.691 1 93 93 GLN B O 1
ATOM 1480 N N . PRO B 1 94 ? -2.275 17.812 -6.047 1 93.12 94 PRO B N 1
ATOM 1481 C CA . PRO B 1 94 ? -3.566 17.359 -5.527 1 93.12 94 PRO B CA 1
ATOM 1482 C C . PRO B 1 94 ? -4.496 16.844 -6.621 1 93.12 94 PRO B C 1
ATOM 1484 O O . PRO B 1 94 ? -4.492 17.375 -7.738 1 93.12 94 PRO B O 1
ATOM 1487 N N . LEU B 1 95 ? -5.266 15.789 -6.266 1 90.5 95 LEU B N 1
ATOM 1488 C CA . LEU B 1 95 ? -6.242 15.273 -7.215 1 90.5 95 LEU B CA 1
ATOM 1489 C C . LEU B 1 95 ? -7.508 16.125 -7.215 1 90.5 95 LEU B C 1
ATOM 1491 O O . LEU B 1 95 ? -7.871 16.703 -6.191 1 90.5 95 LEU B O 1
#

Nearest PDB structures (foldseek):
  3znj-assembly3_9  TM=7.448E-01  e=2.443E-03  Rhodococcus opacus
  3znj-assembly1_3  TM=7.285E-01  e=2.156E-03  Rhodococcus opacus
  3kkf-assembly1_A  TM=5.960E-01  e=1.691E-02  Bacteroides thetaiotaomicron
  5b0b-assembly2_D  TM=5.346E-01  e=1.492E-02  Cannabis sativa
  2gff-assembly1_A  TM=5.069E-01  e=1.799E-02  Yersinia pestis

InterPro domains:
  IPR005545 YCII-related [PF03795] (1-86)
  IPR011008 Dimeric alpha-beta barrel [SSF54909] (1-89)

Foldseek 3Di:
DKKKKWFFWDPPCVVLCVVCVVVQVVLVVVPPVQFVDKDWDDDVVHTGGMITIGDDDDQVVVVVSCCVGPSNVPRGTPDMDIDDDDDQDDPRHGD/DKKKKWFFWDPPCVVLCVVCVVVQVVLVVVVPVQFVDKDWDDDVVHTGGMITIGDDDDQVVVVVSCCVGPSNVPRGTPDMDIDDDDDQDDPRHGD

Organism: Ruegeria pomeroyi (strain ATCC 700808 / DSM 15171 / DSS-3) (NCBI:txid246200)